Protein AF-A0A8S3XLG4-F1 (afdb_monomer)

Mean predicted aligned error: 13.73 Å

InterPro domains:
  IPR001898 Solute carrier family 13 [PF00939] (43-253)

Nearest PDB structures (foldseek):
  8uvi-assembly1_A  TM=6.092E-01  e=4.438E-05  Homo sapiens
  8w6g-assembly1_B  TM=4.467E-01  e=3.682E-05  Homo sapiens
  8w6d-assembly1_B  TM=4.508E-01  e=1.360E-04  Homo sapiens
  8w6t-assembly1_A  TM=4.880E-01  e=5.264E-04  Homo sapiens

Foldseek 3Di:
DPPLLVVVVVVLVVVVVVLVVQCDDPPVVDHLQCQPVDPPHPPDDRDDPVNVVVVSVVCQQPAFSDPLVVVVVVDPDPVSRDDPDDGGGSDDVVVVVVPDPCVLVVLLVVLLVVLVVCVVVVVLVVLLVPVLCVLQVDPPLSSLLVLLVQLLVLLQVDPLSNSLSVCLSSLLSNLCDPPRDPPSQQASVLSNVSSNQSSLLHQLDQDPPHPNVCCCPVVVDDSVVSNVVSVVVSVVSSVVSSCCSVPVVCVPPPVPSRGDHPPDPPPPDDDDDDPSPDPPDDDDDDDDDDDDDDDDDDDD

Sequence (300 aa):
MPRKSLFMAIFFTTAALLLFLFRWCKWLNMGWATFRRETTSPDIPVIKDATVAAIFVFGLHVLPRTFGFLKYFNAKRKSDLPPLKPESAILWWKFVNKNIVYAYFLVIGSGVALNVAIRETKLAQVLAAGVGKNLTKYDWNVSILLVVIIAIILANIMPGVAACCVFLPFVINMAAEPDAPVPWPKHVYLGALGVGLSSSMTFLFPFLYTPAYFCHYTGKVPMKKMVKYSILSAIICMIIIWLAVCFWAPVVWDPSGEGFSPLAGPEGAPEGGGGGGGDAGGGGGGGGGGDDGGAPPPPA

Secondary structure (DSSP, 8-state):
--HHHHHHHHHHHHHHHHHHHGGGBTTTTB-GGGTTSSTTS--PPP--HHHHHHHHHHHHHHSBSSGGGHHHHH--SGGGSPPSSPPPBSS-HHHHHHH--THHHHHHHHHHHHHHHHHHTTHHHHHIIIIIHHHHTS-HHHHHHHHHHHHHHHHHHS-HHHHHHHHHHHHHHHTSSTTSPTTHHHHHHHHHHHHHHHHT---SS--TTSHHHHHHHTT---HHHHHHHHHHHHHHHHHHHHHIIIIIHHHHH-TT------PPP-TTS-S-----S------------------PPPP-

Solvent-accessible surface area (backbone atoms only — not comparable to full-atom values): 17667 Å² total; per-residue (Å²): 131,64,72,71,59,53,52,51,53,50,49,55,51,50,50,51,50,50,50,63,57,42,38,68,29,80,89,71,77,46,29,66,74,48,64,75,74,52,97,85,52,70,97,60,81,83,66,47,69,67,57,57,50,47,55,50,55,50,47,35,49,68,39,54,61,58,75,59,71,62,45,66,82,70,48,90,50,85,85,67,53,75,75,98,59,88,70,58,39,62,45,48,67,74,58,49,66,72,72,56,68,66,66,58,57,56,50,52,50,48,21,54,51,48,41,51,48,35,57,76,68,47,46,34,59,57,41,23,71,48,64,28,42,68,44,52,71,47,60,69,68,57,28,50,42,50,48,33,50,52,26,30,53,38,6,40,78,41,55,27,70,56,29,32,33,63,49,43,42,53,56,52,42,31,22,67,44,92,86,44,53,88,60,36,48,32,42,38,64,49,55,48,48,37,27,54,59,24,7,66,52,34,49,48,43,69,37,92,94,32,71,32,24,49,40,35,74,74,62,65,46,55,63,73,60,44,28,66,64,23,51,59,55,50,53,51,50,50,53,52,51,42,50,39,49,68,59,46,44,38,60,75,77,39,73,82,70,78,47,64,55,77,74,74,70,75,89,82,69,77,94,81,82,89,79,75,93,69,84,75,90,78,81,91,79,83,86,77,89,82,80,90,79,90,80,83,85,85,82,134

Structure (mmCIF, N/CA/C/O backbone):
data_AF-A0A8S3XLG4-F1
#
_entry.id   AF-A0A8S3XLG4-F1
#
loop_
_atom_site.group_PDB
_atom_site.id
_atom_site.type_symbol
_atom_site.label_atom_id
_atom_site.label_alt_id
_atom_site.label_comp_id
_atom_site.label_asym_id
_atom_site.label_entity_id
_atom_site.label_seq_id
_atom_site.pdbx_PDB_ins_code
_atom_site.Cartn_x
_atom_site.Cartn_y
_atom_site.Cartn_z
_atom_site.occupancy
_atom_site.B_iso_or_equiv
_atom_site.auth_seq_id
_atom_site.auth_comp_id
_atom_site.auth_asym_id
_atom_site.auth_atom_id
_atom_site.pdbx_PDB_model_num
ATOM 1 N N . MET A 1 1 ? 19.217 6.340 -23.316 1.00 48.22 1 MET A N 1
ATOM 2 C CA . MET A 1 1 ? 18.309 5.253 -23.764 1.00 48.22 1 MET A CA 1
ATOM 3 C C . MET A 1 1 ? 17.846 5.573 -25.186 1.00 48.22 1 MET A C 1
ATOM 5 O O . MET A 1 1 ? 17.511 6.728 -25.418 1.00 48.22 1 MET A O 1
ATOM 9 N N . PRO A 1 2 ? 17.870 4.643 -26.158 1.00 55.50 2 PRO A N 1
ATOM 10 C CA . PRO A 1 2 ? 17.463 4.956 -27.530 1.00 55.50 2 PRO A CA 1
ATOM 11 C C . PRO A 1 2 ? 15.966 5.308 -27.584 1.00 55.50 2 PRO A C 1
ATOM 13 O O . PRO A 1 2 ? 15.142 4.567 -27.050 1.00 55.50 2 PRO A O 1
ATOM 16 N N . ARG A 1 3 ? 15.614 6.423 -28.244 1.00 59.59 3 ARG A N 1
ATOM 17 C CA . ARG A 1 3 ? 14.267 7.046 -28.276 1.00 59.59 3 ARG A CA 1
ATOM 18 C C . ARG A 1 3 ? 13.120 6.063 -28.579 1.00 59.59 3 ARG A C 1
ATOM 20 O O . ARG A 1 3 ? 12.049 6.166 -27.994 1.00 59.59 3 ARG A O 1
ATOM 27 N N . LYS A 1 4 ? 13.368 5.055 -29.425 1.00 62.44 4 LYS A N 1
ATOM 28 C CA . LYS A 1 4 ? 12.394 4.003 -29.787 1.00 62.44 4 LYS A CA 1
ATOM 29 C C . LYS A 1 4 ? 12.076 3.034 -28.642 1.00 62.44 4 LYS A C 1
ATOM 31 O O . LYS A 1 4 ? 10.949 2.576 -28.520 1.00 62.44 4 LYS A O 1
ATOM 36 N N . SER A 1 5 ? 13.051 2.756 -27.777 1.00 61.12 5 SER A N 1
ATOM 37 C CA . SER A 1 5 ? 12.854 1.882 -26.617 1.00 61.12 5 SER A CA 1
ATOM 38 C C . SER A 1 5 ? 12.035 2.553 -25.518 1.00 61.12 5 SER A C 1
ATOM 40 O O . SER A 1 5 ? 11.339 1.856 -24.790 1.00 61.12 5 SER A O 1
ATOM 42 N N . LEU A 1 6 ? 12.131 3.880 -25.394 1.00 67.75 6 LEU A N 1
ATOM 43 C CA . LEU A 1 6 ? 11.323 4.652 -24.452 1.00 67.75 6 LEU A CA 1
ATOM 44 C C . LEU A 1 6 ? 9.854 4.668 -24.891 1.00 67.75 6 LEU A C 1
ATOM 46 O O . LEU A 1 6 ? 8.975 4.434 -24.074 1.00 67.75 6 LEU A O 1
ATOM 50 N N . PHE A 1 7 ? 9.599 4.869 -26.188 1.00 76.56 7 PHE A N 1
ATOM 51 C CA . PHE A 1 7 ? 8.244 4.846 -26.741 1.00 76.56 7 PHE A CA 1
ATOM 52 C C . PHE A 1 7 ? 7.534 3.509 -26.486 1.00 76.56 7 PHE A C 1
ATOM 54 O O . PHE A 1 7 ? 6.394 3.504 -26.039 1.00 76.56 7 PHE A O 1
ATOM 61 N N . MET A 1 8 ? 8.221 2.379 -26.693 1.00 70.56 8 MET A N 1
ATOM 62 C CA . MET A 1 8 ? 7.644 1.068 -26.381 1.00 70.56 8 MET A CA 1
ATOM 63 C C . MET A 1 8 ? 7.393 0.878 -24.886 1.00 70.56 8 MET A C 1
ATOM 65 O O . MET A 1 8 ? 6.327 0.405 -24.514 1.00 70.56 8 MET A O 1
ATOM 69 N N . ALA A 1 9 ? 8.332 1.277 -24.023 1.00 71.75 9 ALA A N 1
ATOM 70 C CA . ALA A 1 9 ? 8.136 1.181 -22.578 1.00 71.75 9 ALA A CA 1
ATOM 71 C C . ALA A 1 9 ? 6.911 1.988 -22.117 1.00 71.75 9 ALA A C 1
ATOM 73 O O . ALA A 1 9 ? 6.103 1.478 -21.344 1.00 71.75 9 ALA A O 1
ATOM 74 N N . ILE A 1 10 ? 6.736 3.205 -22.642 1.00 79.25 10 ILE A N 1
ATOM 75 C CA . ILE A 1 10 ? 5.551 4.031 -22.383 1.00 79.25 10 ILE A CA 1
ATOM 76 C C . ILE A 1 10 ? 4.303 3.321 -22.905 1.00 79.25 10 ILE A C 1
ATOM 78 O O . ILE A 1 10 ? 3.370 3.135 -22.139 1.00 79.25 10 ILE A O 1
ATOM 82 N N . PHE A 1 11 ? 4.308 2.850 -24.153 1.00 84.44 11 PHE A N 1
ATOM 83 C CA . PHE A 1 11 ? 3.163 2.159 -24.747 1.00 84.44 11 PHE A CA 1
ATOM 84 C C . PHE A 1 11 ? 2.714 0.945 -23.924 1.00 84.44 11 PHE A C 1
ATOM 86 O O . PHE A 1 11 ? 1.542 0.857 -23.574 1.00 84.44 11 PHE A O 1
ATOM 93 N N . PHE A 1 12 ? 3.628 0.041 -23.559 1.00 80.94 12 PHE A N 1
ATOM 94 C CA . PHE A 1 12 ? 3.287 -1.142 -22.763 1.00 80.94 12 PHE A CA 1
ATOM 95 C C . PHE A 1 12 ? 2.847 -0.779 -21.344 1.00 80.94 12 PHE A C 1
ATOM 97 O O . PHE A 1 12 ? 1.923 -1.398 -20.824 1.00 80.94 12 PHE A O 1
ATOM 104 N N . THR A 1 13 ? 3.450 0.241 -20.729 1.00 78.19 13 THR A N 1
ATOM 105 C CA . THR A 1 13 ? 3.032 0.711 -19.398 1.00 78.19 13 THR A CA 1
ATOM 106 C C . THR A 1 13 ? 1.639 1.333 -19.451 1.00 78.19 13 THR A C 1
ATOM 108 O O . THR A 1 13 ? 0.791 1.014 -18.626 1.00 78.19 13 THR A O 1
ATOM 111 N N . THR A 1 14 ? 1.364 2.175 -20.446 1.00 84.12 14 THR A N 1
ATOM 112 C CA . THR A 1 14 ? 0.039 2.759 -20.668 1.00 84.12 14 THR A CA 1
ATOM 113 C C . THR A 1 14 ? -0.986 1.682 -21.003 1.00 84.12 14 THR A C 1
ATOM 115 O O . THR A 1 14 ? -2.083 1.720 -20.462 1.00 84.12 14 THR A O 1
ATOM 118 N N . ALA A 1 15 ? -0.636 0.688 -21.822 1.00 83.31 15 ALA A N 1
ATOM 119 C CA . ALA A 1 15 ? -1.506 -0.445 -22.116 1.00 83.31 15 ALA A CA 1
ATOM 120 C C . ALA A 1 15 ? -1.824 -1.254 -20.852 1.00 83.31 15 ALA A C 1
ATOM 122 O O . ALA A 1 15 ? -2.985 -1.576 -20.629 1.00 83.31 15 ALA A O 1
ATOM 123 N N . ALA A 1 16 ? -0.834 -1.520 -19.994 1.00 79.69 16 ALA A N 1
ATOM 124 C CA . ALA A 1 16 ? -1.057 -2.174 -18.706 1.00 79.69 16 ALA A CA 1
ATOM 125 C C . ALA A 1 16 ? -1.976 -1.344 -17.799 1.00 79.69 16 ALA A C 1
ATOM 127 O O . ALA A 1 16 ? -2.917 -1.883 -17.225 1.00 79.69 16 ALA A O 1
ATOM 128 N N . LEU A 1 17 ? -1.738 -0.032 -17.698 1.00 79.81 17 LEU A N 1
ATOM 129 C CA . LEU A 1 17 ? -2.571 0.879 -16.910 1.00 79.81 17 LEU A CA 1
ATOM 130 C C . LEU A 1 17 ? -4.010 0.917 -17.420 1.00 79.81 17 LEU A C 1
ATOM 132 O O . LEU A 1 17 ? -4.932 0.815 -16.620 1.00 79.81 17 LEU A O 1
ATOM 136 N N . LEU A 1 18 ? -4.206 1.024 -18.736 1.00 80.06 18 LEU A N 1
ATOM 137 C CA . LEU A 1 18 ? -5.527 0.983 -19.356 1.00 80.06 18 LEU A CA 1
ATOM 138 C C . LEU A 1 18 ? -6.206 -0.353 -19.095 1.00 80.06 18 LEU A C 1
ATOM 140 O O . LEU A 1 18 ? -7.363 -0.361 -18.695 1.00 80.06 18 LEU A O 1
ATOM 144 N N . LEU A 1 19 ? -5.477 -1.461 -19.253 1.00 78.44 19 LEU A N 1
ATOM 145 C CA . LEU A 1 19 ? -5.974 -2.793 -18.947 1.00 78.44 19 LEU A CA 1
ATOM 146 C C . LEU A 1 19 ? -6.503 -2.797 -17.510 1.00 78.44 19 LEU A C 1
ATOM 148 O O . LEU A 1 19 ? -7.706 -2.939 -17.329 1.00 78.44 19 LEU A O 1
ATOM 152 N N . PHE A 1 20 ? -5.669 -2.494 -16.508 1.00 73.38 20 PHE A N 1
ATOM 153 C CA . PHE A 1 20 ? -6.080 -2.441 -15.098 1.00 73.38 20 PHE A CA 1
ATOM 154 C C . PHE A 1 20 ? -7.174 -1.410 -14.782 1.00 73.38 20 PHE A C 1
ATOM 156 O O . PHE A 1 20 ? -7.946 -1.630 -13.852 1.00 73.38 20 PHE A O 1
ATOM 163 N N . LEU A 1 21 ? -7.291 -0.323 -15.542 1.00 72.38 21 LEU A N 1
ATOM 164 C CA . LEU A 1 21 ? -8.374 0.653 -15.397 1.00 72.38 21 LEU A CA 1
ATOM 165 C C . LEU A 1 21 ? -9.710 0.086 -15.905 1.00 72.38 21 LEU A C 1
ATOM 167 O O . LEU A 1 21 ? -10.749 0.297 -15.284 1.00 72.38 21 LEU A O 1
ATOM 171 N N . PHE A 1 22 ? -9.678 -0.726 -16.964 1.00 71.19 22 PHE A N 1
ATOM 172 C CA . PHE A 1 22 ? -10.828 -1.489 -17.461 1.00 71.19 22 PHE A CA 1
ATOM 173 C C . PHE A 1 22 ? -11.089 -2.794 -16.692 1.00 71.19 22 PHE A C 1
ATOM 175 O O . PHE A 1 22 ? -12.009 -3.533 -17.040 1.00 71.19 22 PHE A O 1
ATOM 182 N N . ARG A 1 23 ? -10.353 -3.060 -15.600 1.00 68.88 23 ARG A N 1
ATOM 183 C CA . ARG A 1 23 ? -10.643 -4.163 -14.664 1.00 68.88 23 ARG A CA 1
ATOM 184 C C . ARG A 1 23 ? -12.100 -4.152 -14.210 1.00 68.88 23 ARG A C 1
ATOM 186 O O . ARG A 1 23 ? -12.730 -5.205 -14.121 1.00 68.88 23 ARG A O 1
ATOM 193 N N . TRP A 1 24 ? -12.610 -2.963 -13.891 1.00 61.38 24 TRP A N 1
ATOM 194 C CA . TRP A 1 24 ? -13.997 -2.730 -13.509 1.00 61.38 24 TRP A CA 1
ATOM 195 C C . TRP A 1 24 ? -14.462 -1.411 -14.120 1.00 61.38 24 TRP A C 1
ATOM 197 O O . TRP A 1 24 ? -14.365 -0.351 -13.505 1.00 61.38 24 TRP A O 1
ATOM 207 N N . CYS A 1 25 ? -15.004 -1.471 -15.334 1.00 61.59 25 CYS A N 1
ATOM 208 C CA . CYS A 1 25 ? -15.654 -0.324 -15.950 1.00 61.59 25 CYS A CA 1
ATOM 209 C C . CYS A 1 25 ? -17.174 -0.468 -15.816 1.00 61.59 25 CYS A C 1
ATOM 211 O O . CYS A 1 25 ? -17.801 -1.174 -16.604 1.00 61.59 25 CYS A O 1
ATOM 213 N N . LYS A 1 26 ? -17.778 0.218 -14.830 1.00 57.72 26 LYS A N 1
ATOM 214 C CA . LYS A 1 26 ? -19.250 0.273 -14.694 1.00 57.72 26 LYS A CA 1
ATOM 215 C C . LYS A 1 26 ? -19.913 0.857 -15.948 1.00 57.72 26 LYS A C 1
ATOM 217 O O . LYS A 1 26 ? -21.020 0.478 -16.283 1.00 57.72 26 LYS A O 1
ATOM 222 N N . TRP A 1 27 ? -19.225 1.760 -16.648 1.00 57.38 27 TRP A N 1
ATOM 223 C CA . TRP A 1 27 ? -19.763 2.432 -17.831 1.00 57.38 27 TRP A CA 1
ATOM 224 C C . TRP A 1 27 ? -19.890 1.512 -19.052 1.00 57.38 27 TRP A C 1
ATOM 226 O O . TRP A 1 27 ? -20.831 1.650 -19.822 1.00 57.38 27 TRP A O 1
ATOM 236 N N . LEU A 1 28 ? -18.974 0.551 -19.212 1.00 60.81 28 LEU A N 1
ATOM 237 C CA . LEU A 1 28 ? -19.002 -0.405 -20.324 1.00 60.81 28 LEU A CA 1
ATOM 238 C C . LEU A 1 28 ? -19.731 -1.712 -19.979 1.00 60.81 28 LEU A C 1
ATOM 240 O O . LEU A 1 28 ? -19.808 -2.579 -20.842 1.00 60.81 28 LEU A O 1
ATOM 244 N N . ASN A 1 29 ? -20.211 -1.885 -18.734 1.00 59.34 29 ASN A N 1
ATOM 245 C CA . ASN A 1 29 ? -20.710 -3.165 -18.195 1.00 59.34 29 ASN A CA 1
ATOM 246 C C . ASN A 1 29 ? -19.794 -4.359 -18.524 1.00 59.34 29 ASN A C 1
ATOM 248 O O . ASN A 1 29 ? -20.230 -5.496 -18.658 1.00 59.34 29 ASN A O 1
ATOM 252 N N . MET A 1 30 ? -18.496 -4.093 -18.672 1.00 60.41 30 MET A N 1
ATOM 253 C CA . MET A 1 30 ? -17.536 -5.051 -19.189 1.00 60.41 30 MET A CA 1
ATOM 254 C C . MET A 1 30 ? -16.257 -4.944 -18.366 1.00 60.41 30 MET A C 1
ATOM 256 O O . MET A 1 30 ? -15.688 -3.865 -18.185 1.00 60.41 30 MET A O 1
ATOM 260 N N . GLY A 1 31 ? -15.833 -6.080 -17.828 1.00 63.97 31 GLY A N 1
ATOM 261 C CA . GLY A 1 31 ? -14.609 -6.235 -17.058 1.00 63.97 31 GLY A CA 1
ATOM 262 C C . GLY A 1 31 ? -14.387 -7.713 -16.770 1.00 63.97 31 GLY A C 1
ATOM 263 O O . GLY A 1 31 ? -15.323 -8.444 -16.463 1.00 63.97 31 GLY A O 1
ATOM 264 N N . TRP A 1 32 ? -13.150 -8.201 -16.846 1.00 67.50 32 TRP A N 1
ATOM 265 C CA . TRP A 1 32 ? -12.889 -9.621 -16.555 1.00 67.50 32 TRP A CA 1
ATOM 266 C C . TRP A 1 32 ? -13.190 -9.981 -15.087 1.00 67.50 32 TRP A C 1
ATOM 268 O O . TRP A 1 32 ? -13.380 -11.148 -14.761 1.00 67.50 32 TRP A O 1
ATOM 278 N N . ALA A 1 33 ? -13.294 -8.980 -14.203 1.00 62.56 33 ALA A N 1
ATOM 279 C CA . ALA A 1 33 ? -13.698 -9.149 -12.809 1.00 62.56 33 ALA A CA 1
ATOM 280 C C . ALA A 1 33 ? -15.214 -9.381 -12.614 1.00 62.56 33 ALA A C 1
ATOM 282 O O . ALA A 1 33 ? -15.640 -9.651 -11.485 1.00 62.56 33 ALA A O 1
ATOM 283 N N . THR A 1 34 ? -16.045 -9.232 -13.656 1.00 57.03 34 THR A N 1
ATOM 284 C CA . THR A 1 34 ? -17.506 -9.454 -13.606 1.00 57.03 34 THR A CA 1
ATOM 285 C C . THR A 1 34 ? -17.948 -10.746 -14.291 1.00 57.03 34 THR A C 1
ATOM 287 O O . THR A 1 34 ? -19.116 -11.096 -14.173 1.00 57.03 34 THR A O 1
ATOM 290 N N . PHE A 1 35 ? -17.030 -11.513 -14.895 1.00 54.69 35 PHE A N 1
ATOM 291 C CA . PHE A 1 35 ? -17.312 -12.729 -15.684 1.00 54.69 35 PHE A CA 1
ATOM 292 C C . PHE A 1 35 ? -18.014 -13.886 -14.928 1.00 54.69 35 PHE A C 1
ATOM 294 O O . PHE A 1 35 ? -18.281 -14.926 -15.514 1.00 54.69 35 PHE A O 1
ATOM 301 N N . ARG A 1 36 ? -18.349 -13.710 -13.641 1.00 47.16 36 ARG A N 1
ATOM 302 C CA . ARG A 1 36 ? -19.163 -14.635 -12.828 1.00 47.16 36 ARG A CA 1
ATOM 303 C C . ARG A 1 36 ? -20.228 -13.930 -11.965 1.00 47.16 36 ARG A C 1
ATOM 305 O O . ARG A 1 36 ? -20.739 -14.508 -11.017 1.00 47.16 36 ARG A O 1
ATOM 312 N N . ARG A 1 37 ? -20.519 -12.650 -12.208 1.00 52.84 37 ARG A N 1
ATOM 313 C CA . ARG A 1 37 ? -21.504 -11.893 -11.407 1.00 52.84 37 ARG A CA 1
ATOM 314 C C . ARG A 1 37 ? -22.882 -11.780 -12.050 1.00 52.84 37 ARG A C 1
ATOM 316 O O . ARG A 1 37 ? -23.797 -11.288 -11.405 1.00 52.84 37 ARG A O 1
ATOM 323 N N . GLU A 1 38 ? -23.035 -12.277 -13.272 1.00 53.34 38 GLU A N 1
ATOM 324 C CA . GLU A 1 38 ? -24.316 -12.353 -13.972 1.00 53.34 38 GLU A CA 1
ATOM 325 C C . GLU A 1 38 ? -24.853 -13.785 -13.952 1.00 53.34 38 GLU A C 1
ATOM 327 O O . GLU A 1 38 ? -24.122 -14.739 -14.218 1.00 53.34 38 GLU A O 1
ATOM 332 N N . THR A 1 39 ? -26.145 -13.919 -13.652 1.00 54.75 39 THR A N 1
ATOM 333 C CA . THR A 1 39 ? -26.880 -15.183 -13.457 1.00 54.75 39 THR A CA 1
ATOM 334 C C . THR A 1 39 ? -26.915 -16.078 -14.706 1.00 54.75 39 THR A C 1
ATOM 336 O O . THR A 1 39 ? -27.284 -17.243 -14.617 1.00 54.75 39 THR A O 1
ATOM 339 N N . THR A 1 40 ? -26.523 -15.543 -15.865 1.00 53.03 40 THR A N 1
ATOM 340 C CA . THR A 1 40 ? -26.582 -16.199 -17.184 1.00 53.03 40 THR A CA 1
ATOM 341 C C . THR A 1 40 ? -25.212 -16.692 -17.672 1.00 53.03 40 THR A C 1
ATOM 343 O O . THR A 1 40 ? -25.111 -17.270 -18.754 1.00 53.03 40 THR A O 1
ATOM 346 N N . SER A 1 41 ? -24.137 -16.448 -16.918 1.00 52.78 41 SER A N 1
ATOM 347 C CA . SER A 1 41 ? -22.777 -16.758 -17.368 1.00 52.78 41 SER A CA 1
ATOM 348 C C . SER A 1 41 ? -22.411 -18.231 -17.133 1.00 52.78 41 SER A C 1
ATOM 350 O O . SER A 1 41 ? -22.732 -18.770 -16.074 1.00 52.78 41 SER A O 1
ATOM 352 N N . PRO A 1 42 ? -21.726 -18.897 -18.089 1.00 57.69 42 PRO A N 1
ATOM 353 C CA . PRO A 1 42 ? -21.266 -20.274 -17.923 1.00 57.69 42 PRO A CA 1
ATOM 354 C C . PRO A 1 42 ? -20.321 -20.407 -16.721 1.00 57.69 42 PRO A C 1
ATOM 356 O O . PRO A 1 42 ? -19.637 -19.453 -16.350 1.00 57.69 42 PRO A O 1
ATOM 359 N N . ASP A 1 43 ? -20.260 -21.606 -16.137 1.00 59.97 43 ASP A N 1
ATOM 360 C CA . ASP A 1 43 ? -19.561 -21.910 -14.879 1.00 59.97 43 ASP A CA 1
ATOM 361 C C . ASP A 1 43 ? -18.024 -21.987 -15.049 1.00 59.97 43 ASP A C 1
ATOM 363 O O . ASP A 1 43 ? -17.356 -22.978 -14.758 1.00 59.97 43 ASP A O 1
ATOM 367 N N . ILE A 1 44 ? -17.431 -20.926 -15.595 1.00 61.03 44 ILE A N 1
ATOM 368 C CA . ILE A 1 44 ? -15.987 -20.787 -15.812 1.00 61.03 44 ILE A CA 1
ATOM 369 C C . ILE A 1 44 ? -15.295 -20.250 -14.548 1.00 61.03 44 ILE A C 1
ATOM 371 O O . ILE A 1 44 ? -15.879 -19.440 -13.815 1.00 61.03 44 ILE A O 1
ATOM 375 N N . PRO A 1 45 ? -14.050 -20.675 -14.248 1.00 61.84 45 PRO A N 1
ATOM 376 C CA . PRO A 1 45 ? -13.277 -20.187 -13.103 1.00 61.84 45 PRO A CA 1
ATOM 377 C C . PRO A 1 45 ? -13.124 -18.660 -13.114 1.00 61.84 45 PRO A C 1
ATOM 379 O O . PRO A 1 45 ? -12.850 -18.070 -14.158 1.00 61.84 45 PRO A O 1
ATOM 382 N N . VAL A 1 46 ? -13.250 -18.015 -11.947 1.00 63.88 46 VAL A N 1
ATOM 383 C CA . VAL A 1 46 ? -13.026 -16.564 -11.814 1.00 63.88 46 VAL A CA 1
ATOM 384 C C . VAL A 1 46 ? -11.595 -16.225 -12.231 1.00 63.88 46 VAL A C 1
ATOM 386 O O . VAL A 1 46 ? -10.633 -16.700 -11.621 1.00 63.88 46 VAL A O 1
ATOM 389 N N . ILE A 1 47 ? -11.449 -15.368 -13.242 1.00 71.62 47 ILE A N 1
ATOM 390 C CA . ILE A 1 47 ? -10.142 -14.872 -13.674 1.00 71.62 47 ILE A CA 1
ATOM 391 C C . ILE A 1 47 ? -9.613 -13.913 -12.604 1.00 71.62 47 ILE A C 1
ATOM 393 O O . ILE A 1 47 ? -10.159 -12.831 -12.385 1.00 71.62 47 ILE A O 1
ATOM 397 N N . LYS A 1 48 ? -8.532 -14.316 -11.930 1.00 73.88 48 LYS A N 1
ATOM 398 C CA . LYS A 1 48 ? -7.848 -13.496 -10.924 1.00 73.88 48 LYS A CA 1
ATOM 399 C C . LYS A 1 48 ? -6.954 -12.456 -11.601 1.00 73.88 48 LYS A C 1
ATOM 401 O O . LYS A 1 48 ? -6.385 -12.709 -12.662 1.00 73.88 48 LYS A O 1
ATOM 406 N N . ASP A 1 49 ? -6.730 -11.321 -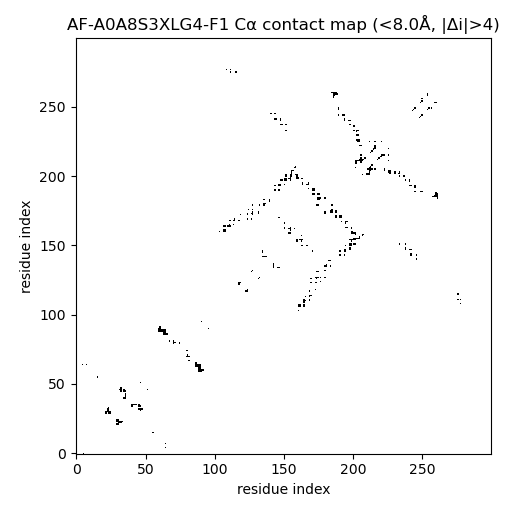10.937 1.00 78.12 49 ASP A N 1
ATOM 407 C CA . ASP A 1 49 ? -5.808 -10.285 -11.437 1.00 78.12 49 ASP A CA 1
ATOM 408 C C . ASP A 1 49 ? -4.391 -10.826 -11.645 1.00 78.12 49 ASP A C 1
ATOM 410 O O . ASP A 1 49 ? -3.700 -10.427 -12.578 1.00 78.12 49 ASP A O 1
ATOM 414 N N . ALA A 1 50 ? -3.980 -11.778 -10.800 1.00 79.88 50 ALA A N 1
ATOM 415 C CA . ALA A 1 50 ? -2.702 -12.467 -10.917 1.00 79.88 50 ALA A CA 1
ATOM 416 C C . ALA A 1 50 ? -2.568 -13.212 -12.255 1.00 79.88 50 ALA A C 1
ATOM 418 O O . ALA A 1 50 ? -1.496 -13.192 -12.852 1.00 79.88 50 ALA A O 1
ATOM 419 N N . THR A 1 51 ? -3.650 -13.812 -12.761 1.00 82.44 51 THR A N 1
ATOM 420 C CA . THR A 1 51 ? -3.665 -14.508 -14.056 1.00 82.44 51 THR A CA 1
ATOM 421 C C . THR A 1 51 ? -3.449 -13.523 -15.201 1.00 82.44 51 THR A C 1
ATOM 423 O O . THR A 1 51 ? -2.605 -13.750 -16.064 1.00 82.44 51 THR A O 1
ATOM 426 N N . VAL A 1 52 ? -4.154 -12.390 -15.178 1.00 83.62 52 VAL A N 1
ATOM 427 C CA . VAL A 1 52 ? -4.017 -11.331 -16.190 1.00 83.62 52 VAL A CA 1
ATOM 428 C C . VAL A 1 52 ? -2.614 -10.719 -16.158 1.00 83.62 52 VAL A C 1
ATOM 430 O O . VAL A 1 52 ? -1.982 -10.549 -17.202 1.00 83.62 52 VAL A O 1
ATOM 433 N N . ALA A 1 53 ? -2.085 -10.457 -14.961 1.00 84.25 53 ALA A N 1
ATOM 434 C CA . ALA A 1 53 ? -0.723 -9.972 -14.777 1.00 84.25 53 ALA A CA 1
ATOM 435 C C . ALA A 1 53 ? 0.321 -10.985 -15.274 1.00 84.25 53 ALA A C 1
ATOM 437 O O . ALA A 1 53 ? 1.273 -10.593 -15.947 1.00 84.25 53 ALA A O 1
ATOM 438 N N . ALA A 1 54 ? 0.137 -12.281 -15.004 1.00 86.00 54 ALA A N 1
ATOM 439 C CA . ALA A 1 54 ? 1.036 -13.336 -15.467 1.00 86.00 54 ALA A CA 1
ATOM 440 C C . ALA A 1 54 ? 1.057 -13.439 -16.998 1.00 86.00 54 ALA A C 1
ATOM 442 O O . ALA A 1 54 ? 2.137 -13.490 -17.584 1.00 86.00 54 ALA A O 1
ATOM 443 N N . ILE A 1 55 ? -0.111 -13.385 -17.651 1.00 86.56 55 ILE A N 1
ATOM 444 C CA . ILE A 1 55 ? -0.217 -13.354 -19.120 1.00 86.56 55 ILE A CA 1
ATOM 445 C C . ILE A 1 55 ? 0.518 -12.132 -19.681 1.00 86.56 55 ILE A C 1
ATOM 447 O O . ILE A 1 55 ? 1.274 -12.250 -20.645 1.00 86.56 55 ILE A O 1
ATOM 451 N N . PHE A 1 56 ? 0.351 -10.964 -19.057 1.00 85.75 56 PHE A N 1
ATOM 452 C CA . PHE A 1 56 ? 1.030 -9.743 -19.484 1.00 85.75 56 PHE A CA 1
ATOM 453 C C . PHE A 1 56 ? 2.558 -9.843 -19.336 1.00 85.75 56 PHE A C 1
ATOM 455 O O . PHE A 1 56 ? 3.295 -9.537 -20.274 1.00 85.75 56 PHE A O 1
ATOM 462 N N . VAL A 1 57 ? 3.049 -10.324 -18.189 1.00 84.94 57 VAL A N 1
ATOM 463 C CA . VAL A 1 57 ? 4.487 -10.527 -17.936 1.00 84.94 57 VAL A CA 1
ATOM 464 C C . VAL A 1 57 ? 5.077 -11.566 -18.886 1.00 84.94 57 VAL A C 1
ATOM 466 O O . VAL A 1 57 ? 6.190 -11.375 -19.383 1.00 84.94 57 VAL A O 1
ATOM 469 N N . PHE A 1 58 ? 4.341 -12.639 -19.174 1.00 87.19 58 PHE A N 1
ATOM 470 C CA . PHE A 1 58 ? 4.726 -13.628 -20.175 1.00 87.19 58 PHE A CA 1
ATOM 471 C C . PHE A 1 58 ? 4.832 -12.986 -21.564 1.00 87.19 58 PHE A C 1
ATOM 473 O O . PHE A 1 58 ? 5.855 -13.130 -22.233 1.00 87.19 58 PHE A O 1
ATOM 480 N N . GLY A 1 59 ? 3.846 -12.172 -21.950 1.00 84.44 59 GLY A N 1
ATOM 481 C CA . GLY A 1 59 ? 3.879 -11.387 -23.184 1.00 84.44 59 GLY A CA 1
ATOM 482 C C . GLY A 1 59 ? 5.124 -10.503 -23.294 1.00 84.44 59 GLY A C 1
ATOM 483 O O . GLY A 1 59 ? 5.765 -10.482 -24.340 1.00 84.44 59 GLY A O 1
ATOM 484 N N . LEU A 1 60 ? 5.542 -9.840 -22.211 1.00 84.50 60 LEU A N 1
ATOM 485 C CA . LEU A 1 60 ? 6.760 -9.015 -22.199 1.00 84.50 60 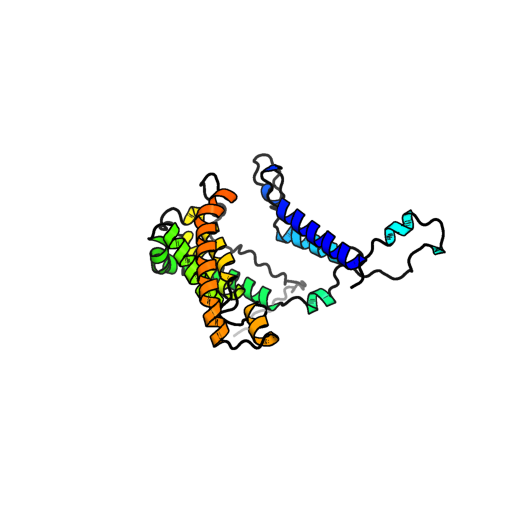LEU A CA 1
ATOM 486 C C . LEU A 1 60 ? 8.065 -9.814 -22.374 1.00 84.50 60 LEU A C 1
ATOM 488 O O . LEU A 1 60 ? 9.055 -9.253 -22.850 1.00 84.50 60 LEU A O 1
ATOM 492 N N . HIS A 1 61 ? 8.082 -11.095 -21.997 1.00 85.38 61 HIS A N 1
ATOM 493 C CA . HIS A 1 61 ? 9.234 -11.981 -22.206 1.00 85.38 61 HIS A CA 1
ATOM 494 C C . HIS A 1 61 ? 9.272 -12.583 -23.615 1.00 85.38 61 HIS A C 1
ATOM 496 O O . HIS A 1 61 ? 10.351 -12.910 -24.104 1.00 85.38 61 HIS A O 1
ATOM 502 N N . VAL A 1 62 ? 8.117 -12.725 -24.269 1.00 85.88 62 VAL A N 1
ATOM 503 C CA . VAL A 1 62 ? 8.010 -13.300 -25.619 1.00 85.88 62 VAL A CA 1
ATOM 504 C C . VAL A 1 62 ? 8.126 -12.227 -26.706 1.00 85.88 62 VAL A C 1
ATOM 506 O O . VAL A 1 62 ? 8.704 -12.475 -27.763 1.00 85.88 62 VAL A O 1
ATOM 509 N N . LEU A 1 63 ? 7.593 -11.026 -26.468 1.00 82.69 63 LEU A N 1
ATOM 510 C CA . LEU A 1 63 ? 7.543 -9.973 -27.478 1.00 82.69 63 LEU A CA 1
ATOM 511 C C . LEU A 1 63 ? 8.930 -9.343 -27.726 1.00 82.69 63 LEU A C 1
ATOM 513 O O . LEU A 1 63 ? 9.624 -8.958 -26.774 1.00 82.69 63 LEU A O 1
ATOM 517 N N . PRO A 1 64 ? 9.335 -9.184 -29.002 1.00 78.62 64 PRO A N 1
ATOM 518 C CA . PRO A 1 64 ? 10.613 -8.582 -29.355 1.00 78.62 64 PRO A CA 1
ATOM 519 C C . PRO A 1 64 ? 10.611 -7.075 -29.072 1.00 78.62 64 PRO A C 1
ATOM 521 O O . PRO A 1 64 ? 9.610 -6.382 -29.259 1.00 78.62 64 PRO A O 1
ATOM 524 N N . ARG A 1 65 ? 11.765 -6.538 -28.656 1.00 72.56 65 ARG A N 1
ATOM 525 C CA . ARG A 1 65 ? 11.939 -5.102 -28.361 1.00 72.56 65 ARG A CA 1
ATOM 526 C C . ARG A 1 65 ? 11.721 -4.199 -29.574 1.00 72.56 65 ARG A C 1
ATOM 528 O O . ARG A 1 65 ? 11.429 -3.013 -29.413 1.00 72.56 65 ARG A O 1
ATOM 535 N N . THR A 1 66 ? 11.905 -4.719 -30.779 1.00 71.19 66 THR A N 1
ATOM 536 C CA . THR A 1 66 ? 11.610 -4.002 -32.010 1.00 71.19 66 THR A CA 1
ATOM 537 C C . THR A 1 66 ? 10.653 -4.822 -32.860 1.00 71.19 66 THR A C 1
ATOM 539 O O . THR A 1 66 ? 10.780 -6.024 -33.037 1.00 71.19 66 THR A O 1
ATOM 542 N N . PHE A 1 67 ? 9.673 -4.153 -33.459 1.00 71.25 67 PHE A N 1
ATOM 543 C CA . PHE A 1 67 ? 8.820 -4.752 -34.483 1.00 71.25 67 PHE A CA 1
ATOM 544 C C . PHE A 1 67 ? 9.583 -4.858 -35.820 1.00 71.25 67 PHE A C 1
ATOM 546 O O . PHE A 1 67 ? 9.068 -4.516 -36.882 1.00 71.25 67 PHE A O 1
ATOM 553 N N . GLY A 1 68 ? 10.856 -5.271 -35.776 1.00 68.25 68 GLY A N 1
ATOM 554 C CA . GLY A 1 68 ? 11.723 -5.416 -36.944 1.00 68.25 68 GLY A CA 1
ATOM 555 C C . GLY A 1 68 ? 11.189 -6.463 -37.917 1.00 68.25 68 GLY A C 1
ATOM 556 O O . GLY A 1 68 ? 11.319 -6.289 -39.127 1.00 68.25 68 GLY A O 1
ATOM 557 N N . PHE A 1 69 ? 10.484 -7.478 -37.403 1.00 70.38 69 PHE A N 1
ATOM 558 C CA . PHE A 1 69 ? 9.820 -8.490 -38.221 1.00 70.38 69 PHE A CA 1
ATOM 559 C C . PHE A 1 69 ? 8.764 -7.893 -39.174 1.00 70.38 69 PHE A C 1
ATOM 561 O O . PHE A 1 69 ? 8.602 -8.386 -40.284 1.00 70.38 69 PHE A O 1
ATOM 568 N N . LEU A 1 70 ? 8.102 -6.780 -38.817 1.00 72.81 70 LEU A N 1
ATOM 569 C CA . LEU A 1 70 ? 7.136 -6.124 -39.713 1.00 72.81 70 LEU A CA 1
ATOM 570 C C . LEU A 1 70 ? 7.788 -5.552 -40.977 1.00 72.81 70 LEU A C 1
ATOM 572 O O . LEU A 1 70 ? 7.124 -5.401 -42.002 1.00 72.81 70 LEU A O 1
ATOM 576 N N . LYS A 1 71 ? 9.097 -5.278 -40.944 1.00 73.12 71 LYS A N 1
ATOM 577 C CA . LYS A 1 71 ? 9.834 -4.874 -42.146 1.00 73.12 71 LYS A CA 1
ATOM 578 C C . LYS A 1 71 ? 9.986 -6.012 -43.150 1.00 73.12 71 LYS A C 1
ATOM 580 O O . LYS A 1 71 ? 10.137 -5.713 -44.325 1.00 73.12 71 LYS A O 1
ATOM 585 N N . TYR A 1 72 ? 9.892 -7.277 -42.734 1.00 75.69 72 TYR A N 1
ATOM 586 C CA . TYR A 1 72 ? 9.943 -8.410 -43.665 1.00 75.69 72 TYR A CA 1
ATOM 587 C C . TYR A 1 72 ? 8.716 -8.453 -44.577 1.00 75.69 72 TYR A C 1
ATOM 589 O O . TYR A 1 72 ? 8.848 -8.828 -45.735 1.00 75.69 72 TYR A O 1
ATOM 597 N N . PHE A 1 73 ? 7.553 -7.995 -44.102 1.00 78.31 73 PHE A N 1
ATOM 598 C CA . PHE A 1 73 ? 6.343 -7.917 -44.928 1.00 78.31 73 PHE A CA 1
ATOM 599 C C . PHE A 1 73 ? 6.382 -6.777 -45.959 1.00 78.31 73 PHE A C 1
ATOM 601 O O . PHE A 1 73 ? 5.680 -6.843 -46.961 1.00 78.31 73 PHE A O 1
ATOM 608 N N . ASN A 1 74 ? 7.206 -5.745 -45.740 1.00 75.12 74 ASN A N 1
ATOM 609 C CA . ASN A 1 74 ? 7.283 -4.555 -46.599 1.00 75.12 74 ASN A CA 1
ATOM 610 C C . ASN A 1 74 ? 8.612 -4.413 -47.368 1.00 75.12 74 ASN A C 1
ATOM 612 O O . ASN A 1 74 ? 8.774 -3.470 -48.146 1.00 75.12 74 ASN A O 1
ATOM 616 N N . ALA A 1 75 ? 9.583 -5.306 -47.158 1.00 76.81 75 ALA A N 1
ATOM 617 C CA . ALA A 1 75 ? 10.895 -5.218 -47.793 1.00 76.81 75 ALA A CA 1
ATOM 618 C C . ALA A 1 75 ? 10.830 -5.672 -49.260 1.00 76.81 75 ALA A C 1
ATOM 620 O O . ALA A 1 75 ? 10.544 -6.829 -49.553 1.00 76.81 75 ALA A O 1
ATOM 621 N N . LYS A 1 76 ? 11.154 -4.763 -50.190 1.00 73.00 76 LYS A N 1
ATOM 622 C CA . LYS A 1 76 ? 11.265 -5.070 -51.629 1.00 73.00 76 LYS A CA 1
ATOM 623 C C . LYS A 1 76 ? 12.671 -5.520 -52.044 1.00 73.00 76 LYS A C 1
ATOM 625 O O . LYS A 1 76 ? 12.825 -6.119 -53.103 1.00 73.00 76 LYS A O 1
ATOM 630 N N . ARG A 1 77 ? 13.704 -5.220 -51.245 1.00 72.94 77 ARG A N 1
ATOM 631 C CA . ARG A 1 77 ? 15.108 -5.568 -51.526 1.00 72.94 77 ARG A CA 1
ATOM 632 C C . ARG A 1 77 ? 15.765 -6.244 -50.329 1.00 72.94 77 ARG A C 1
ATOM 634 O O . ARG A 1 77 ? 15.488 -5.910 -49.181 1.00 72.94 77 ARG A O 1
ATOM 641 N N . LYS A 1 78 ? 16.718 -7.139 -50.612 1.00 68.81 78 LYS A N 1
ATOM 642 C CA . LYS A 1 78 ? 17.482 -7.885 -49.596 1.00 68.81 78 LYS A CA 1
ATOM 643 C C . LYS A 1 78 ? 18.341 -6.978 -48.696 1.00 68.81 78 LYS A C 1
ATOM 645 O O . LYS A 1 78 ? 18.643 -7.354 -47.572 1.00 68.81 78 LYS A O 1
ATOM 650 N N . SER A 1 79 ? 18.696 -5.781 -49.169 1.00 70.62 79 SER A N 1
ATOM 651 C CA . SER A 1 79 ? 19.437 -4.758 -48.415 1.00 70.62 79 SER A CA 1
ATOM 652 C C . SER A 1 79 ? 18.621 -4.073 -47.313 1.00 70.62 79 SER A C 1
ATOM 654 O O . SER A 1 79 ? 19.209 -3.519 -46.390 1.00 70.62 79 SER A O 1
ATOM 656 N N . ASP A 1 80 ? 17.287 -4.106 -47.401 1.00 69.00 80 ASP A N 1
ATOM 657 C CA . ASP A 1 80 ? 16.388 -3.415 -46.461 1.00 69.00 80 ASP A CA 1
ATOM 658 C C . ASP A 1 80 ? 15.987 -4.307 -45.273 1.00 69.00 80 ASP A C 1
ATOM 660 O O . ASP A 1 80 ? 15.296 -3.866 -44.346 1.00 69.00 80 ASP A O 1
ATOM 664 N N . LEU A 1 81 ? 16.417 -5.572 -45.303 1.00 71.50 81 LEU A N 1
ATOM 665 C CA . LEU A 1 81 ? 16.161 -6.549 -44.257 1.00 71.50 81 LEU A CA 1
ATOM 666 C C . LEU A 1 81 ? 16.980 -6.200 -43.005 1.00 71.50 81 LEU A C 1
ATOM 668 O O . LEU A 1 81 ? 18.169 -5.882 -43.105 1.00 71.50 81 LEU A O 1
ATOM 672 N N . PRO A 1 82 ? 16.373 -6.256 -41.807 1.00 68.81 82 PRO A N 1
ATOM 673 C CA . PRO A 1 82 ? 17.125 -6.103 -40.571 1.00 68.81 82 PRO A CA 1
ATOM 674 C C . PRO A 1 82 ? 18.174 -7.225 -40.435 1.00 68.81 82 PRO A C 1
ATOM 676 O O . PRO A 1 82 ? 18.006 -8.306 -41.004 1.00 68.81 82 PRO A O 1
ATOM 679 N N . PRO A 1 83 ? 19.268 -6.990 -39.687 1.00 70.88 83 PRO A N 1
ATOM 680 C CA . PRO A 1 83 ? 20.305 -7.998 -39.490 1.00 70.88 83 PRO A CA 1
ATOM 681 C C . PRO A 1 83 ? 19.715 -9.281 -38.886 1.00 70.88 83 PRO A C 1
ATOM 683 O O . PRO A 1 83 ? 18.863 -9.203 -38.004 1.00 70.88 83 PRO A O 1
ATOM 686 N N . LEU A 1 84 ? 20.218 -10.450 -39.309 1.00 67.31 84 LEU A N 1
ATOM 687 C CA . LEU A 1 84 ? 19.866 -11.789 -38.793 1.00 67.31 84 LEU A CA 1
ATOM 688 C C . LEU A 1 84 ? 20.383 -12.029 -37.359 1.00 67.31 84 LEU A C 1
ATOM 690 O O . LEU A 1 84 ? 20.982 -13.057 -37.052 1.00 67.31 84 LEU A O 1
ATOM 694 N N . LYS A 1 85 ? 20.206 -11.056 -36.467 1.00 71.81 85 LYS A N 1
ATOM 695 C CA . LYS A 1 85 ? 20.513 -11.198 -35.047 1.00 71.81 85 LYS A CA 1
ATOM 696 C C . LYS A 1 85 ? 19.200 -11.375 -34.289 1.00 71.81 85 LYS A C 1
ATOM 698 O O . LYS A 1 85 ? 18.291 -10.576 -34.510 1.00 71.81 85 LYS A O 1
ATOM 703 N N . PRO A 1 86 ? 19.094 -12.380 -33.401 1.00 67.56 86 PRO A N 1
ATOM 704 C CA . PRO A 1 86 ? 17.924 -12.521 -32.549 1.00 67.56 86 PRO A CA 1
ATOM 705 C C . PRO A 1 86 ? 17.758 -11.243 -31.728 1.00 67.56 86 PRO A C 1
ATOM 707 O O . PRO A 1 86 ? 18.680 -10.797 -31.037 1.00 67.56 86 PRO A O 1
ATOM 710 N N . GLU A 1 87 ? 16.596 -10.613 -31.859 1.00 70.88 87 GLU A N 1
ATOM 711 C CA . GLU A 1 87 ? 16.283 -9.415 -31.097 1.00 70.88 87 GLU A CA 1
ATOM 712 C C . GLU A 1 87 ? 16.008 -9.795 -29.641 1.00 70.88 87 GLU A C 1
ATOM 714 O O . GLU A 1 87 ? 15.378 -10.809 -29.348 1.00 70.88 87 GLU A O 1
ATOM 719 N N . SER A 1 88 ? 16.492 -8.982 -28.704 1.00 76.12 88 SER A N 1
ATOM 720 C CA . SER A 1 88 ? 16.212 -9.206 -27.287 1.00 76.12 88 SER A CA 1
ATOM 721 C C . SER A 1 88 ? 14.729 -8.972 -26.991 1.00 76.12 88 SER A C 1
ATOM 723 O O . SER A 1 88 ? 14.125 -8.041 -27.535 1.00 76.12 88 SER A O 1
ATOM 725 N N . ALA A 1 89 ? 14.168 -9.779 -26.089 1.00 81.31 89 ALA A N 1
ATOM 726 C CA . ALA A 1 89 ? 12.842 -9.548 -25.527 1.00 81.31 89 ALA A CA 1
ATOM 727 C C . ALA A 1 89 ? 12.741 -8.158 -24.878 1.00 81.31 89 ALA A C 1
ATOM 729 O O . ALA A 1 89 ? 13.752 -7.577 -24.455 1.00 81.31 89 ALA A O 1
ATOM 730 N N . ILE A 1 90 ? 11.520 -7.628 -24.780 1.00 78.94 90 ILE A N 1
ATOM 731 C CA . ILE A 1 90 ? 11.256 -6.358 -24.085 1.00 78.94 90 ILE A CA 1
ATOM 732 C C . ILE A 1 90 ? 11.708 -6.451 -22.626 1.00 78.94 90 ILE A C 1
ATOM 734 O O . ILE A 1 90 ? 12.377 -5.540 -22.130 1.00 78.94 90 ILE A O 1
ATOM 738 N N . LEU A 1 91 ? 11.379 -7.563 -21.965 1.00 82.88 91 LEU A N 1
ATOM 739 C CA . LEU A 1 91 ? 11.799 -7.876 -20.609 1.00 82.88 91 LEU A CA 1
ATOM 740 C C . LEU A 1 91 ? 12.678 -9.128 -20.621 1.00 82.88 91 LEU A C 1
ATOM 742 O O . LEU A 1 91 ? 12.261 -10.188 -21.074 1.00 82.88 91 LEU A O 1
ATOM 746 N N . TRP A 1 92 ? 13.910 -9.012 -20.124 1.00 84.88 92 TRP A N 1
ATOM 747 C CA . TRP A 1 92 ? 14.828 -10.146 -20.017 1.00 84.88 92 TRP A CA 1
ATOM 748 C C . TRP A 1 92 ? 15.074 -10.523 -18.554 1.00 84.88 92 TRP A C 1
ATOM 750 O O . TRP A 1 92 ? 15.229 -9.654 -17.692 1.00 84.88 92 TRP A O 1
ATOM 760 N N . TRP A 1 93 ? 15.188 -11.825 -18.273 1.00 85.94 93 TRP A N 1
ATOM 761 C CA . TRP A 1 93 ? 15.266 -12.344 -16.900 1.00 85.94 93 TRP A CA 1
ATOM 762 C C . TRP A 1 93 ? 16.408 -11.742 -16.071 1.00 85.94 93 TRP A C 1
ATOM 764 O O . TRP A 1 93 ? 16.223 -11.390 -14.912 1.00 85.94 93 TRP A O 1
ATOM 774 N N . LYS A 1 94 ? 17.589 -11.524 -16.666 1.00 87.31 94 LYS A N 1
ATOM 775 C CA . LYS A 1 94 ? 18.723 -10.898 -15.957 1.00 87.31 94 LYS A CA 1
ATOM 776 C C . LYS A 1 94 ? 18.403 -9.482 -15.453 1.00 87.31 94 LYS A C 1
ATOM 778 O O . LYS A 1 94 ? 18.940 -9.074 -14.427 1.00 87.31 94 LYS A O 1
ATOM 783 N N . PHE A 1 95 ? 17.554 -8.728 -16.156 1.00 87.75 95 PHE A N 1
ATOM 784 C CA . PHE A 1 95 ? 17.075 -7.428 -15.682 1.00 87.75 95 PHE A CA 1
ATOM 785 C C . PHE A 1 95 ? 16.087 -7.602 -14.537 1.00 87.75 95 PHE A C 1
ATOM 787 O O . PHE A 1 95 ? 16.238 -6.934 -13.519 1.00 87.75 95 PHE A O 1
ATOM 794 N N . VAL A 1 96 ? 15.134 -8.521 -14.681 1.00 88.25 96 VAL A N 1
ATOM 795 C CA . VAL A 1 96 ? 14.151 -8.850 -13.641 1.00 88.25 96 VAL A CA 1
ATOM 796 C C . VAL A 1 96 ? 14.864 -9.231 -12.343 1.00 88.25 96 VAL A C 1
ATOM 798 O O . VAL A 1 96 ? 14.704 -8.555 -11.333 1.00 88.25 96 VAL A O 1
ATOM 801 N N . ASN A 1 97 ? 15.766 -10.210 -12.402 1.00 90.81 97 ASN A N 1
ATOM 802 C CA . ASN A 1 97 ? 16.502 -10.707 -11.244 1.00 90.81 97 ASN A CA 1
ATOM 803 C C . ASN A 1 97 ? 17.370 -9.643 -10.553 1.00 90.81 97 ASN A C 1
ATOM 805 O O . ASN A 1 97 ? 17.584 -9.710 -9.349 1.00 90.81 97 ASN A O 1
ATOM 809 N N . LYS A 1 98 ? 17.887 -8.660 -11.303 1.00 90.38 98 LYS A N 1
ATOM 810 C CA . LYS A 1 98 ? 18.718 -7.585 -10.742 1.00 90.38 98 LYS A CA 1
ATOM 811 C C . LYS A 1 98 ? 17.895 -6.474 -10.078 1.00 90.38 98 LYS A C 1
ATOM 813 O O . LYS A 1 98 ? 18.398 -5.830 -9.164 1.00 90.38 98 LYS A O 1
ATOM 818 N N . ASN A 1 99 ? 16.689 -6.200 -10.577 1.00 87.81 99 ASN A N 1
ATOM 819 C CA . ASN A 1 99 ? 15.883 -5.054 -10.138 1.00 87.81 99 ASN A CA 1
ATOM 820 C C . ASN A 1 99 ? 14.745 -5.437 -9.184 1.00 87.81 99 ASN A C 1
ATOM 822 O O . ASN A 1 99 ? 14.204 -4.564 -8.511 1.00 87.81 99 ASN A O 1
ATOM 826 N N . ILE A 1 100 ? 14.374 -6.716 -9.115 1.00 88.06 100 ILE A N 1
ATOM 827 C CA . ILE A 1 100 ? 13.388 -7.202 -8.155 1.00 88.06 100 ILE A CA 1
ATOM 828 C C . ILE A 1 100 ? 14.044 -7.402 -6.788 1.00 88.06 100 ILE A C 1
ATOM 830 O O . ILE A 1 100 ? 15.016 -8.139 -6.638 1.00 88.06 100 ILE A O 1
ATOM 834 N N . VAL A 1 101 ? 13.458 -6.780 -5.766 1.00 88.06 101 VAL A N 1
ATOM 835 C CA . VAL A 1 101 ? 13.827 -6.997 -4.365 1.00 88.06 101 VAL A CA 1
ATOM 836 C C . VAL A 1 101 ? 12.955 -8.123 -3.806 1.00 88.06 101 VAL A C 1
ATOM 838 O O . VAL A 1 101 ? 11.843 -7.889 -3.334 1.00 88.06 101 VAL A O 1
ATOM 841 N N . TYR A 1 102 ? 13.459 -9.359 -3.862 1.00 89.19 102 TYR A N 1
ATOM 842 C CA . TYR A 1 102 ? 12.700 -10.557 -3.473 1.00 89.19 102 TYR A CA 1
ATOM 843 C C . TYR A 1 102 ? 12.228 -10.565 -2.013 1.00 89.19 102 TYR A C 1
ATOM 845 O O . TYR A 1 102 ? 11.228 -11.204 -1.691 1.00 89.19 102 TYR A O 1
ATOM 853 N N . ALA A 1 103 ? 12.905 -9.817 -1.137 1.00 88.50 103 ALA A N 1
ATOM 854 C CA . ALA A 1 103 ? 12.530 -9.685 0.267 1.00 88.50 103 ALA A CA 1
ATOM 855 C C . ALA A 1 103 ? 11.081 -9.197 0.453 1.00 88.50 103 ALA A C 1
ATOM 857 O O . ALA A 1 103 ? 10.410 -9.635 1.383 1.00 88.50 103 ALA A O 1
ATOM 858 N N . TYR A 1 104 ? 10.557 -8.358 -0.450 1.00 87.88 104 TYR A N 1
ATOM 859 C CA . TYR A 1 104 ? 9.166 -7.909 -0.356 1.00 87.88 104 TYR A CA 1
ATOM 860 C C . TYR A 1 104 ? 8.158 -9.045 -0.546 1.00 87.88 104 TYR A C 1
ATOM 862 O O . TYR A 1 104 ? 7.122 -9.028 0.112 1.00 87.88 104 TYR A O 1
ATOM 870 N N . PHE A 1 105 ? 8.456 -10.057 -1.370 1.00 89.31 105 PHE A N 1
ATOM 871 C CA . PHE A 1 105 ? 7.567 -11.216 -1.512 1.00 89.31 105 PHE A CA 1
ATOM 872 C C . PHE A 1 105 ? 7.482 -12.022 -0.219 1.00 89.31 105 PHE A C 1
ATOM 874 O O . PHE A 1 105 ? 6.393 -12.442 0.158 1.00 89.31 105 PHE A O 1
ATOM 881 N N . LEU A 1 106 ? 8.605 -12.183 0.490 1.00 91.38 106 LEU A N 1
ATOM 882 C CA . LEU A 1 106 ? 8.625 -12.864 1.786 1.00 91.38 106 LEU A CA 1
ATOM 883 C C . LEU A 1 106 ? 7.829 -12.093 2.845 1.00 91.38 106 LEU A C 1
ATOM 885 O O . LEU A 1 106 ? 7.099 -12.707 3.614 1.00 91.38 106 LEU A O 1
ATOM 889 N N . VAL A 1 107 ? 7.919 -10.759 2.858 1.00 90.81 107 VAL A N 1
ATOM 890 C CA . VAL A 1 107 ? 7.162 -9.912 3.800 1.00 90.81 107 VAL A CA 1
ATOM 891 C C . VAL A 1 107 ? 5.660 -9.928 3.497 1.00 90.81 107 VAL A C 1
ATOM 893 O O . VAL A 1 107 ? 4.845 -10.024 4.408 1.00 90.81 107 VAL A O 1
ATOM 896 N N . ILE A 1 108 ? 5.270 -9.875 2.222 1.00 90.25 108 ILE A N 1
ATOM 897 C CA . ILE A 1 108 ? 3.855 -9.982 1.837 1.00 90.25 108 ILE A CA 1
ATOM 898 C C . ILE A 1 108 ? 3.319 -11.377 2.184 1.00 90.25 108 ILE A C 1
ATOM 900 O O . ILE A 1 108 ? 2.240 -11.499 2.764 1.00 90.25 108 ILE A O 1
ATOM 904 N N . GLY A 1 109 ? 4.094 -12.424 1.885 1.00 90.31 109 GLY A N 1
ATOM 905 C CA . GLY A 1 109 ? 3.762 -13.801 2.246 1.00 90.31 109 GLY A CA 1
ATOM 906 C C . GLY A 1 109 ? 3.616 -13.992 3.756 1.00 90.31 109 GLY A C 1
ATOM 907 O O . GLY A 1 109 ? 2.667 -14.641 4.193 1.00 90.31 109 GLY A O 1
ATOM 908 N N . SER A 1 110 ? 4.481 -13.369 4.564 1.00 91.25 110 SER A N 1
ATOM 909 C CA . SER A 1 110 ? 4.368 -13.432 6.024 1.00 91.25 110 SER A CA 1
ATOM 910 C C . SER A 1 110 ? 3.125 -12.711 6.549 1.00 91.25 110 SER A C 1
ATOM 912 O O . SER A 1 110 ? 2.515 -13.204 7.490 1.00 91.25 110 SER A O 1
ATOM 914 N N . GLY A 1 111 ? 2.684 -11.616 5.919 1.00 90.62 111 GLY A N 1
ATOM 915 C CA . GLY A 1 111 ? 1.409 -10.962 6.246 1.00 90.62 111 GLY A CA 1
ATOM 916 C C . GLY A 1 111 ? 0.189 -11.854 5.981 1.00 90.62 111 GLY A C 1
ATOM 917 O O . GLY A 1 111 ? -0.733 -11.911 6.796 1.00 90.62 111 GLY A O 1
ATOM 918 N N . VAL A 1 112 ? 0.199 -12.607 4.875 1.00 90.00 112 VAL A N 1
ATOM 919 C CA . VAL A 1 112 ? -0.858 -13.589 4.566 1.00 90.00 112 VAL A CA 1
ATOM 920 C C . VAL A 1 112 ? -0.832 -14.747 5.564 1.00 90.00 112 VAL A C 1
ATOM 922 O O . VAL A 1 112 ? -1.875 -15.091 6.119 1.00 90.00 112 VAL A O 1
ATOM 925 N N . ALA A 1 113 ? 0.349 -15.306 5.841 1.00 91.69 113 ALA A N 1
ATOM 926 C CA . ALA A 1 113 ? 0.517 -16.373 6.826 1.00 91.69 113 ALA A CA 1
ATOM 927 C C . ALA A 1 113 ? 0.085 -15.925 8.233 1.00 91.69 113 ALA A C 1
ATOM 929 O O . ALA A 1 113 ? -0.603 -16.664 8.932 1.00 91.69 113 ALA A O 1
ATOM 930 N N . LEU A 1 114 ? 0.408 -14.688 8.621 1.00 90.69 114 LEU A N 1
ATOM 931 C CA . LEU A 1 114 ? -0.028 -14.087 9.881 1.00 90.69 114 LEU A CA 1
ATOM 932 C C . LEU A 1 114 ? -1.556 -13.995 9.960 1.00 90.69 114 LEU A C 1
ATOM 934 O O . LEU A 1 114 ? -2.133 -14.325 10.991 1.00 90.69 114 LEU A O 1
ATOM 938 N N . ASN A 1 115 ? -2.225 -13.591 8.878 1.00 88.62 115 ASN A N 1
ATOM 939 C CA . ASN A 1 115 ? -3.687 -13.545 8.837 1.00 88.62 115 ASN A CA 1
ATOM 940 C C . ASN A 1 115 ? -4.328 -14.931 9.021 1.00 88.62 115 ASN A C 1
ATOM 942 O O . ASN A 1 115 ? -5.333 -15.047 9.718 1.00 88.62 115 ASN A O 1
ATOM 946 N N . VAL A 1 116 ? -3.747 -15.976 8.421 1.00 88.44 116 VAL A N 1
ATOM 947 C CA . VAL A 1 116 ? -4.198 -17.365 8.617 1.00 88.44 116 VAL A CA 1
ATOM 948 C C . VAL A 1 116 ? -3.981 -17.793 10.069 1.00 88.44 116 VAL A C 1
ATOM 950 O O . VAL A 1 116 ? -4.926 -18.235 10.718 1.00 88.44 116 VAL A O 1
ATOM 953 N N . ALA A 1 117 ? -2.792 -17.549 10.622 1.00 88.25 117 ALA A N 1
ATOM 954 C CA . ALA A 1 117 ? -2.475 -17.884 12.007 1.00 88.25 117 ALA A CA 1
ATOM 955 C C . ALA A 1 117 ? -3.397 -17.174 13.017 1.00 88.25 117 ALA A C 1
ATOM 957 O O . ALA A 1 117 ? -3.843 -17.794 13.981 1.00 88.25 117 ALA A O 1
ATOM 958 N N . ILE A 1 118 ? -3.744 -15.898 12.793 1.00 86.19 118 ILE A N 1
ATOM 959 C CA . ILE A 1 118 ? -4.688 -15.143 13.642 1.00 86.19 118 ILE A CA 1
ATOM 960 C C . ILE A 1 118 ? -6.067 -15.821 13.688 1.00 86.19 118 ILE A C 1
ATOM 962 O O . ILE A 1 118 ? -6.713 -15.830 14.740 1.00 86.19 118 ILE A O 1
ATOM 966 N N . ARG A 1 119 ? -6.514 -16.394 12.565 1.00 83.69 119 ARG A N 1
ATOM 967 C CA . ARG A 1 119 ? -7.801 -17.097 12.462 1.00 83.69 119 ARG A CA 1
ATOM 968 C C . ARG A 1 119 ? -7.754 -18.473 13.118 1.00 83.69 119 ARG A C 1
ATOM 970 O O . ARG A 1 119 ? -8.634 -18.789 13.909 1.00 83.69 119 ARG A O 1
ATOM 977 N N . GLU A 1 120 ? -6.714 -19.258 12.846 1.00 87.25 120 GLU A N 1
ATOM 978 C CA . GLU A 1 120 ? -6.573 -20.621 13.381 1.00 87.25 120 GLU A CA 1
ATOM 979 C C . GLU A 1 120 ? -6.372 -20.644 14.902 1.00 87.25 120 GLU A C 1
ATOM 981 O O . GLU A 1 120 ? -6.940 -21.480 15.601 1.00 87.25 120 GLU A O 1
ATOM 986 N N . THR A 1 121 ? -5.615 -19.687 15.441 1.00 85.94 121 THR A N 1
ATOM 987 C CA . THR A 1 121 ? -5.321 -19.609 16.885 1.00 85.94 121 THR A CA 1
ATOM 988 C C . THR A 1 121 ? -6.455 -19.005 17.716 1.00 85.94 121 THR A C 1
ATOM 990 O O . THR A 1 121 ? -6.290 -18.820 18.921 1.00 85.94 121 THR A O 1
ATOM 993 N N . LYS A 1 122 ? -7.593 -18.652 17.097 1.00 81.81 122 LYS A N 1
ATOM 994 C CA . LYS A 1 122 ? -8.690 -17.877 17.713 1.00 81.81 122 LYS A CA 1
ATOM 995 C C . LYS A 1 122 ? -8.245 -16.528 18.296 1.00 81.81 122 LYS A C 1
ATOM 997 O O . LYS A 1 122 ? -8.998 -15.880 19.021 1.00 81.81 122 LYS A O 1
ATOM 1002 N N . LEU A 1 123 ? -7.049 -16.050 17.938 1.00 81.12 123 LEU A N 1
ATOM 1003 C CA . LEU A 1 123 ? -6.565 -14.731 18.335 1.00 81.12 123 LEU A CA 1
ATOM 1004 C C . LEU A 1 123 ? -7.465 -13.622 17.777 1.00 81.12 123 LEU A C 1
ATOM 1006 O O . LEU A 1 123 ? -7.612 -12.588 18.422 1.00 81.12 123 LEU A O 1
ATOM 1010 N N . ALA A 1 124 ? -8.115 -13.855 16.632 1.00 76.94 124 ALA A N 1
ATOM 1011 C CA . ALA A 1 124 ? -9.149 -12.976 16.087 1.00 76.94 124 ALA A CA 1
ATOM 1012 C C . ALA A 1 124 ? -10.246 -12.637 17.120 1.00 76.94 124 ALA A C 1
ATOM 1014 O O . ALA A 1 124 ? -10.542 -11.458 17.311 1.00 76.94 124 ALA A O 1
ATOM 1015 N N . GLN A 1 125 ? -10.761 -13.640 17.842 1.00 77.31 125 GLN A N 1
ATOM 1016 C CA . GLN A 1 125 ? -11.823 -13.479 18.847 1.00 77.31 125 GLN A CA 1
ATOM 1017 C C . GLN A 1 125 ? -11.343 -12.638 20.033 1.00 77.31 125 GLN A C 1
ATOM 1019 O O . GLN A 1 125 ? -12.008 -11.695 20.463 1.00 77.31 125 GLN A O 1
ATOM 1024 N N . VAL A 1 126 ? -10.142 -12.937 20.538 1.00 81.44 126 VAL A N 1
ATOM 1025 C CA . VAL A 1 126 ? -9.529 -12.195 21.652 1.00 81.44 126 VAL A CA 1
ATOM 1026 C C . VAL A 1 126 ? -9.255 -10.745 21.255 1.00 81.44 126 VAL A C 1
ATOM 1028 O O . VAL A 1 126 ? -9.518 -9.814 22.020 1.00 81.44 126 VAL A O 1
ATOM 1031 N N . LEU A 1 127 ? -8.743 -10.540 20.041 1.00 76.25 127 LEU A N 1
ATOM 1032 C CA . LEU A 1 127 ? -8.428 -9.221 19.519 1.00 76.25 127 LEU A CA 1
ATOM 1033 C C . LEU A 1 127 ? -9.692 -8.381 19.343 1.00 76.25 127 LEU A C 1
ATOM 1035 O O . LEU A 1 127 ? -9.698 -7.217 19.742 1.00 76.25 127 LEU A O 1
ATOM 1039 N N . ALA A 1 128 ? -10.754 -8.964 18.791 1.00 73.12 128 ALA A N 1
ATOM 1040 C CA . ALA A 1 128 ? -12.033 -8.299 18.615 1.00 73.12 128 ALA A CA 1
ATOM 1041 C C . ALA A 1 128 ? -12.705 -7.964 19.952 1.00 73.12 128 ALA A C 1
ATOM 1043 O O . ALA A 1 128 ? -13.160 -6.835 20.130 1.00 73.12 128 ALA A O 1
ATOM 1044 N N . ALA A 1 129 ? -12.689 -8.884 20.921 1.00 74.12 129 ALA A N 1
ATOM 1045 C CA . ALA A 1 129 ? -13.245 -8.651 22.253 1.00 74.12 129 ALA A CA 1
ATOM 1046 C C . ALA A 1 129 ? -12.500 -7.548 23.031 1.00 74.12 129 ALA A C 1
ATOM 1048 O O . ALA A 1 129 ? -13.118 -6.810 23.800 1.00 74.12 129 ALA A O 1
ATOM 1049 N N . GLY A 1 130 ? -11.183 -7.424 22.827 1.00 78.31 130 GLY A N 1
ATOM 1050 C CA . GLY A 1 130 ? -10.336 -6.422 23.474 1.00 78.31 130 GLY A CA 1
ATOM 1051 C C . GLY A 1 130 ? -10.170 -5.135 22.660 1.00 78.31 130 GLY A C 1
ATOM 1052 O O . GLY A 1 130 ? -10.968 -4.200 22.747 1.00 78.31 130 GLY A O 1
ATOM 1053 N N . VAL A 1 131 ? -9.073 -5.061 21.899 1.00 74.12 131 VAL A N 1
ATOM 1054 C CA . VAL A 1 131 ? -8.660 -3.859 21.145 1.00 74.12 131 VAL A CA 1
ATOM 1055 C C . VAL A 1 131 ? -9.679 -3.502 20.064 1.00 74.12 131 VAL A C 1
ATOM 1057 O O . VAL A 1 131 ? -9.932 -2.323 19.821 1.00 74.12 131 VAL A O 1
ATOM 1060 N N . GLY A 1 132 ? -10.293 -4.514 19.457 1.00 75.75 132 GLY A N 1
ATOM 1061 C CA . GLY A 1 132 ? -11.267 -4.348 18.399 1.00 75.75 132 GLY A CA 1
ATOM 1062 C C . GLY A 1 132 ? -12.499 -3.592 18.858 1.00 75.75 132 GLY A C 1
ATOM 1063 O O . GLY A 1 132 ? -12.822 -2.556 18.290 1.00 75.75 132 GLY A O 1
ATOM 1064 N N . LYS A 1 133 ? -13.105 -4.025 19.963 1.00 76.00 133 LYS A N 1
ATOM 1065 C CA . LYS A 1 133 ? -14.239 -3.350 20.597 1.00 76.00 133 LYS A CA 1
ATOM 1066 C C . LYS A 1 133 ? -13.922 -1.904 20.969 1.00 76.00 133 LYS A C 1
ATOM 1068 O O . LYS A 1 133 ? -14.766 -1.032 20.803 1.00 76.00 133 LYS A O 1
ATOM 1073 N N . ASN A 1 134 ? -12.703 -1.620 21.428 1.00 79.69 134 ASN A N 1
ATOM 1074 C CA . ASN A 1 134 ? -12.293 -0.248 21.740 1.00 79.69 134 ASN A CA 1
ATOM 1075 C C . ASN A 1 134 ? -12.180 0.633 20.488 1.00 79.69 134 ASN A C 1
ATOM 1077 O O . ASN A 1 134 ? -12.497 1.817 20.553 1.00 79.69 134 ASN A O 1
ATOM 1081 N N . LEU A 1 135 ? -11.759 0.069 19.354 1.00 78.06 135 LEU A N 1
ATOM 1082 C CA . LEU A 1 135 ? -11.701 0.787 18.082 1.00 78.06 135 LEU A CA 1
ATOM 1083 C C . LEU A 1 135 ? -13.087 0.941 17.448 1.00 78.06 135 LEU A C 1
ATOM 1085 O O . LEU A 1 135 ? -13.389 2.009 16.923 1.00 78.06 135 LEU A O 1
ATOM 1089 N N . THR A 1 136 ? -13.942 -0.080 17.519 1.00 74.75 136 THR A N 1
ATOM 1090 C CA . THR A 1 136 ? -15.257 -0.108 16.856 1.00 74.75 136 THR A CA 1
ATOM 1091 C C . THR A 1 136 ? -16.395 0.501 17.678 1.00 74.75 136 THR A C 1
ATOM 1093 O O . THR A 1 136 ? -17.458 0.747 17.122 1.00 74.75 136 THR A O 1
ATOM 1096 N N . LYS A 1 137 ? -16.192 0.780 18.975 1.00 79.25 137 LYS A N 1
ATOM 1097 C CA . LYS A 1 137 ? -17.197 1.410 19.856 1.00 79.25 137 LYS A CA 1
ATOM 1098 C C . LYS A 1 137 ? -17.556 2.848 19.460 1.00 79.25 137 LYS A C 1
ATOM 1100 O O . LYS A 1 137 ? -18.643 3.309 19.797 1.00 79.25 137 LYS A O 1
ATOM 1105 N N . TYR A 1 138 ? -16.628 3.576 18.848 1.00 81.12 138 TYR A N 1
ATOM 1106 C CA . TYR A 1 138 ? -16.844 4.965 18.447 1.00 81.12 138 TYR A CA 1
ATOM 1107 C C . TYR A 1 138 ? -17.633 5.061 17.135 1.00 81.12 138 TYR A C 1
ATOM 1109 O O . TYR A 1 138 ? -17.785 4.076 16.414 1.00 81.12 138 TYR A O 1
ATOM 1117 N N . ASP A 1 139 ? -18.105 6.267 16.807 1.00 85.88 139 ASP A N 1
ATOM 1118 C CA . ASP A 1 139 ? -18.694 6.535 15.497 1.00 85.88 139 ASP A CA 1
ATOM 1119 C C . ASP A 1 139 ? -17.720 6.149 14.380 1.00 85.88 139 ASP A C 1
ATOM 1121 O O . ASP A 1 139 ? -16.511 6.372 14.486 1.00 85.88 139 ASP A O 1
ATOM 1125 N N . TRP A 1 140 ? -18.262 5.643 13.272 1.00 84.00 140 TRP A N 1
ATOM 1126 C CA . TRP A 1 140 ? -17.502 5.165 12.112 1.00 84.00 140 TRP A CA 1
ATOM 1127 C C . TRP A 1 140 ? -16.340 6.084 11.708 1.00 84.00 140 TRP A C 1
ATOM 1129 O O . TRP A 1 140 ? -15.206 5.635 11.537 1.00 84.00 140 TRP A O 1
ATOM 1139 N N . ASN A 1 141 ? -16.605 7.390 11.624 1.00 89.06 141 ASN A N 1
ATOM 1140 C CA . ASN A 1 141 ? -15.610 8.386 11.235 1.00 89.06 141 ASN A CA 1
ATOM 1141 C C . ASN A 1 141 ? -14.442 8.461 12.229 1.00 89.06 141 ASN A C 1
ATOM 1143 O O . ASN A 1 141 ? -13.290 8.594 11.816 1.00 89.06 141 ASN A O 1
ATOM 1147 N N . VAL A 1 142 ? -14.725 8.366 13.530 1.00 89.31 142 VAL A N 1
ATOM 1148 C CA . VAL A 1 142 ? -13.710 8.392 14.591 1.00 89.31 142 VAL A CA 1
ATOM 1149 C C . VAL A 1 142 ? -12.917 7.090 14.585 1.00 89.31 142 VAL A C 1
ATOM 1151 O O . VAL A 1 142 ? -11.691 7.113 14.660 1.00 89.31 142 VAL A O 1
ATOM 1154 N N . SER A 1 143 ? -13.586 5.952 14.419 1.00 88.81 143 SER A N 1
ATOM 1155 C CA . SER A 1 143 ? -12.920 4.654 14.350 1.00 88.81 143 SER A CA 1
ATOM 1156 C C . SER A 1 143 ? -11.970 4.549 13.147 1.00 88.81 143 SER A C 1
ATOM 1158 O O . SER A 1 143 ? -10.843 4.075 13.295 1.00 88.81 143 SER A O 1
ATOM 1160 N N . ILE A 1 144 ? -12.360 5.058 11.970 1.00 90.19 144 ILE A N 1
ATOM 1161 C CA . ILE A 1 144 ? -11.471 5.126 10.796 1.00 90.19 144 ILE A CA 1
ATOM 1162 C C . ILE A 1 144 ? -10.306 6.088 11.032 1.00 90.19 144 ILE A C 1
ATOM 1164 O O . ILE A 1 144 ? -9.176 5.769 10.658 1.00 90.19 144 ILE A O 1
ATOM 1168 N N . LEU A 1 145 ? -10.535 7.229 11.692 1.00 92.81 145 LEU A N 1
ATOM 1169 C CA . LEU A 1 145 ? -9.452 8.140 12.068 1.00 92.81 145 LEU A CA 1
ATOM 1170 C C . LEU A 1 145 ? -8.407 7.427 12.939 1.00 92.81 145 LEU A C 1
ATOM 1172 O O . LEU A 1 145 ? -7.212 7.547 12.676 1.00 92.81 145 LEU A O 1
ATOM 1176 N N . LEU A 1 146 ? -8.840 6.637 13.927 1.00 92.00 146 LEU A N 1
ATOM 1177 C CA . LEU A 1 146 ? -7.941 5.856 14.782 1.00 92.00 146 LEU A CA 1
ATOM 1178 C C . LEU A 1 146 ? -7.134 4.825 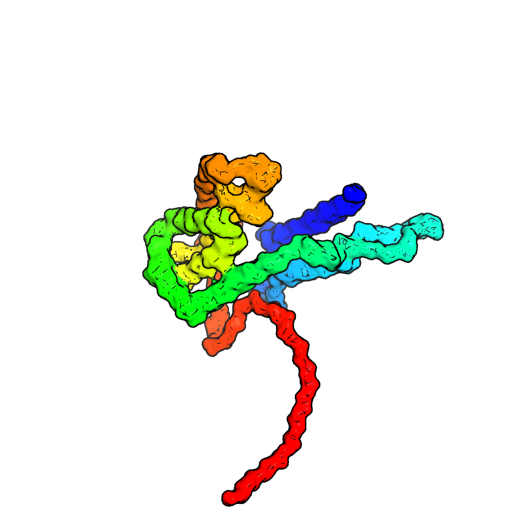13.981 1.00 92.00 146 LEU A C 1
ATOM 1180 O O . LEU A 1 146 ? -5.922 4.719 14.172 1.00 92.00 146 LEU A O 1
ATOM 1184 N N . VAL A 1 147 ? -7.768 4.113 13.043 1.00 92.06 147 VAL A N 1
ATOM 1185 C CA . VAL A 1 147 ? -7.071 3.176 12.142 1.00 92.06 147 VAL A CA 1
ATOM 1186 C C . VAL A 1 147 ? -6.016 3.900 11.303 1.00 92.06 147 VAL A C 1
ATOM 1188 O O . VAL A 1 147 ? -4.876 3.443 11.218 1.00 92.06 147 VAL A O 1
ATOM 1191 N N . VAL A 1 148 ? -6.358 5.053 10.723 1.00 94.44 148 VAL A N 1
ATOM 1192 C CA . VAL A 1 148 ? -5.431 5.874 9.930 1.00 94.44 148 VAL A CA 1
ATOM 1193 C C . VAL A 1 148 ? -4.259 6.357 10.792 1.00 94.44 148 VAL A C 1
ATOM 1195 O O . VAL A 1 148 ? -3.114 6.253 10.352 1.00 94.44 148 VAL A O 1
ATOM 1198 N N . ILE A 1 149 ? -4.516 6.820 12.021 1.00 94.19 149 ILE A N 1
ATOM 1199 C CA . ILE A 1 149 ? -3.482 7.258 12.973 1.00 94.19 149 ILE A CA 1
ATOM 1200 C C . ILE A 1 149 ? -2.512 6.118 13.282 1.00 94.19 149 ILE A C 1
ATOM 1202 O O . ILE A 1 149 ? -1.302 6.290 13.125 1.00 94.19 149 ILE A O 1
ATOM 1206 N N . ILE A 1 150 ? -3.026 4.953 13.690 1.00 93.38 150 ILE A N 1
ATOM 1207 C CA . ILE A 1 150 ? -2.195 3.793 14.039 1.00 93.38 150 ILE A CA 1
ATOM 1208 C C . ILE A 1 150 ? -1.364 3.364 12.829 1.00 93.38 150 ILE A C 1
ATOM 1210 O O . ILE A 1 150 ? -0.155 3.179 12.952 1.00 93.38 150 ILE A O 1
ATOM 1214 N N . ALA A 1 151 ? -1.977 3.280 11.646 1.00 94.62 151 ALA A N 1
ATOM 1215 C CA . ALA A 1 151 ? -1.281 2.902 10.422 1.00 94.62 151 ALA A CA 1
ATOM 1216 C C . ALA A 1 151 ? -0.149 3.881 10.063 1.00 94.62 151 ALA A C 1
ATOM 1218 O O . ALA A 1 151 ? 0.938 3.433 9.707 1.00 94.62 151 ALA A O 1
ATOM 1219 N N . ILE A 1 152 ? -0.357 5.198 10.201 1.00 93.81 152 ILE A N 1
ATOM 1220 C CA . ILE A 1 152 ? 0.689 6.207 9.950 1.00 93.81 152 ILE A CA 1
ATOM 1221 C C . ILE A 1 152 ? 1.803 6.114 10.994 1.00 93.81 152 ILE A C 1
ATOM 1223 O O . ILE A 1 152 ? 2.977 6.203 10.635 1.00 93.81 152 ILE A O 1
ATOM 1227 N N . ILE A 1 153 ? 1.476 5.912 12.272 1.00 92.88 153 ILE A N 1
ATOM 1228 C CA . ILE A 1 153 ? 2.491 5.729 13.319 1.00 92.88 153 ILE A CA 1
ATOM 1229 C C . ILE A 1 153 ? 3.350 4.503 12.998 1.00 92.88 153 ILE A C 1
ATOM 1231 O O . ILE A 1 153 ? 4.577 4.612 12.969 1.00 92.88 153 ILE A O 1
ATOM 1235 N N . LEU A 1 154 ? 2.720 3.368 12.676 1.00 93.50 154 LEU A N 1
ATOM 1236 C CA . LEU A 1 154 ? 3.420 2.146 12.280 1.00 93.50 154 LEU A CA 1
ATOM 1237 C C . LEU A 1 154 ? 4.299 2.381 11.045 1.00 93.50 154 LEU A C 1
ATOM 1239 O O . LEU A 1 154 ? 5.482 2.056 11.069 1.00 93.50 154 LEU A O 1
ATOM 1243 N N . ALA A 1 155 ? 3.773 3.038 10.010 1.00 91.88 155 ALA A N 1
ATOM 1244 C CA . ALA A 1 155 ? 4.509 3.373 8.786 1.00 91.88 155 ALA A CA 1
ATOM 1245 C C . ALA A 1 155 ? 5.751 4.247 9.024 1.00 91.88 155 ALA A C 1
ATOM 1247 O O . ALA A 1 155 ? 6.647 4.309 8.185 1.00 91.88 155 ALA A O 1
ATOM 1248 N N . ASN A 1 156 ? 5.804 4.955 10.151 1.00 90.19 156 ASN A N 1
ATOM 1249 C CA . ASN A 1 156 ? 6.934 5.802 10.494 1.00 90.19 156 ASN A CA 1
ATOM 1250 C C . ASN A 1 156 ? 7.924 5.127 11.451 1.00 90.19 156 ASN A C 1
ATOM 1252 O O . ASN A 1 156 ? 9.050 5.594 11.543 1.00 90.19 156 ASN A O 1
ATOM 1256 N N . ILE A 1 157 ? 7.586 4.006 12.092 1.00 90.75 157 ILE A N 1
ATOM 1257 C CA . ILE A 1 157 ? 8.546 3.229 12.900 1.00 90.75 157 ILE A CA 1
ATOM 1258 C C . ILE A 1 157 ? 9.123 2.013 12.161 1.00 90.75 157 ILE A C 1
ATOM 1260 O O . ILE A 1 157 ? 10.136 1.467 12.592 1.00 90.75 157 ILE A O 1
ATOM 1264 N N . MET A 1 158 ? 8.520 1.597 11.044 1.00 90.31 158 MET A N 1
ATOM 1265 C CA . MET A 1 158 ? 8.985 0.480 10.215 1.00 90.31 158 MET A CA 1
ATOM 1266 C C . MET A 1 158 ? 8.720 0.739 8.719 1.00 90.31 158 MET A C 1
ATOM 1268 O O . MET A 1 158 ? 7.954 1.642 8.389 1.00 90.31 158 MET A O 1
ATOM 1272 N N . PRO A 1 159 ? 9.302 -0.047 7.787 1.00 88.31 159 PRO A N 1
ATOM 1273 C CA . PRO A 1 159 ? 9.002 0.087 6.362 1.00 88.31 159 PRO A CA 1
ATOM 1274 C C . PRO A 1 159 ? 7.499 -0.044 6.079 1.00 88.31 159 PRO A C 1
ATOM 1276 O O . PRO A 1 159 ? 6.852 -0.939 6.618 1.00 88.31 159 PRO A O 1
ATOM 1279 N N . GLY A 1 160 ? 6.952 0.786 5.186 1.00 90.19 160 GLY A N 1
ATOM 1280 C CA . GLY A 1 160 ? 5.506 0.844 4.920 1.00 90.19 160 GLY A CA 1
ATOM 1281 C C . GLY A 1 160 ? 4.865 -0.508 4.583 1.00 90.19 160 GLY A C 1
ATOM 1282 O O . GLY A 1 160 ? 3.810 -0.852 5.111 1.00 90.19 160 GLY A O 1
ATOM 1283 N N . VAL A 1 161 ? 5.553 -1.340 3.793 1.00 90.50 161 VAL A N 1
ATOM 1284 C CA . VAL A 1 161 ? 5.095 -2.707 3.480 1.00 90.50 161 VAL A CA 1
ATOM 1285 C C . VAL A 1 161 ? 4.989 -3.568 4.742 1.00 90.50 161 VAL A C 1
ATOM 1287 O O . VAL A 1 161 ? 4.011 -4.294 4.894 1.00 90.50 161 VAL A O 1
ATOM 1290 N N . ALA A 1 162 ? 5.943 -3.461 5.670 1.00 91.44 162 ALA A N 1
ATOM 1291 C CA . ALA A 1 162 ? 5.900 -4.181 6.941 1.00 91.44 162 ALA A CA 1
ATOM 1292 C C . ALA A 1 162 ? 4.760 -3.670 7.835 1.00 91.44 162 ALA A C 1
ATOM 1294 O O . ALA A 1 162 ? 4.010 -4.478 8.374 1.00 91.44 162 ALA A O 1
ATOM 1295 N N . ALA A 1 163 ? 4.565 -2.348 7.919 1.00 93.25 163 ALA A N 1
ATOM 1296 C CA . ALA A 1 163 ? 3.453 -1.753 8.664 1.00 93.25 163 ALA A CA 1
ATOM 1297 C C . ALA A 1 163 ? 2.092 -2.247 8.146 1.00 93.25 163 ALA A C 1
ATOM 1299 O O . ALA A 1 163 ? 1.223 -2.614 8.937 1.00 93.25 163 ALA A O 1
ATOM 1300 N N . CYS A 1 164 ? 1.930 -2.321 6.822 1.00 93.62 164 CYS A N 1
ATOM 1301 C CA . CYS A 1 164 ? 0.733 -2.868 6.190 1.00 93.62 164 CYS A CA 1
ATOM 1302 C C . CYS A 1 164 ? 0.557 -4.362 6.503 1.00 93.62 164 CYS A C 1
ATOM 1304 O O . CYS A 1 164 ? -0.508 -4.764 6.959 1.00 93.62 164 CYS A O 1
ATOM 1306 N N . CYS A 1 165 ? 1.603 -5.179 6.330 1.00 92.88 165 CYS A N 1
ATOM 1307 C CA . CYS A 1 165 ? 1.536 -6.628 6.564 1.00 92.88 165 CYS A CA 1
ATOM 1308 C C . CYS A 1 165 ? 1.251 -6.987 8.026 1.00 92.88 165 CYS A C 1
ATOM 1310 O O . CYS A 1 165 ? 0.609 -8.001 8.285 1.00 92.88 165 CYS A O 1
ATOM 1312 N N . VAL A 1 166 ? 1.704 -6.157 8.969 1.00 92.06 166 VAL A N 1
ATOM 1313 C CA . VAL A 1 166 ? 1.393 -6.331 10.387 1.00 92.06 166 VAL A CA 1
ATOM 1314 C C . VAL A 1 166 ? -0.022 -5.869 10.682 1.00 92.06 166 VAL A C 1
ATOM 1316 O O . VAL A 1 166 ? -0.748 -6.627 11.294 1.00 92.06 166 VAL A O 1
ATOM 1319 N N . PHE A 1 167 ? -0.445 -4.670 10.273 1.00 92.38 167 PHE A N 1
ATOM 1320 C CA . PHE A 1 167 ? -1.694 -4.081 10.773 1.00 92.38 167 PHE A CA 1
ATOM 1321 C C . PHE A 1 167 ? -2.949 -4.469 9.980 1.00 92.38 167 PHE A C 1
ATOM 1323 O O . PHE A 1 167 ? -4.035 -4.572 10.551 1.00 92.38 167 PHE A O 1
ATOM 1330 N N . LEU A 1 168 ? -2.821 -4.726 8.677 1.00 91.69 168 LEU A N 1
ATOM 1331 C CA . LEU A 1 168 ? -3.957 -5.051 7.813 1.00 91.69 168 LEU A CA 1
ATOM 1332 C C . LEU A 1 168 ? -4.721 -6.313 8.270 1.00 91.69 168 LEU A C 1
ATOM 1334 O O . LEU A 1 168 ? -5.950 -6.236 8.361 1.00 91.69 168 LEU A O 1
ATOM 1338 N N . PRO A 1 169 ? -4.063 -7.436 8.633 1.00 89.31 169 PRO A N 1
ATOM 1339 C CA . PRO A 1 169 ? -4.761 -8.598 9.186 1.00 89.31 169 PRO A CA 1
ATOM 1340 C C . PRO A 1 169 ? -5.583 -8.279 10.441 1.00 89.31 169 PRO A C 1
ATOM 1342 O O . PRO A 1 169 ? -6.676 -8.813 10.612 1.00 89.31 169 PRO A O 1
ATOM 1345 N N . PHE A 1 170 ? -5.104 -7.382 11.309 1.00 86.81 170 PHE A N 1
ATOM 1346 C CA . PHE A 1 170 ? -5.818 -7.011 12.537 1.00 86.81 170 PHE A CA 1
ATOM 1347 C C . PHE A 1 170 ? -7.121 -6.282 12.208 1.00 86.81 170 PHE A C 1
ATOM 1349 O O . PHE A 1 170 ? -8.166 -6.637 12.745 1.00 86.81 170 PHE A O 1
ATOM 1356 N N . VAL A 1 171 ? -7.080 -5.316 11.284 1.00 87.81 171 VAL A N 1
ATOM 1357 C CA . VAL A 1 171 ? -8.270 -4.554 10.866 1.00 87.81 171 VAL A CA 1
ATOM 1358 C C . VAL A 1 171 ? -9.299 -5.452 10.178 1.00 87.81 171 VAL A C 1
ATOM 1360 O O . VAL A 1 171 ? -10.491 -5.326 10.448 1.00 87.81 171 VAL A O 1
ATOM 1363 N N . ILE A 1 172 ? -8.850 -6.388 9.334 1.00 86.06 172 ILE A N 1
ATOM 1364 C CA . ILE A 1 172 ? -9.745 -7.324 8.640 1.00 86.06 172 ILE A CA 1
ATOM 1365 C C . ILE A 1 172 ? -10.459 -8.247 9.633 1.00 86.06 172 ILE A C 1
ATOM 1367 O O . ILE A 1 172 ? -11.668 -8.428 9.528 1.00 86.06 172 ILE A O 1
ATOM 1371 N N . ASN A 1 173 ? -9.734 -8.834 10.591 1.00 82.25 173 ASN A N 1
ATOM 1372 C CA . ASN A 1 173 ? -10.336 -9.788 11.527 1.00 82.25 173 ASN A CA 1
ATOM 1373 C C . ASN A 1 173 ? -11.163 -9.101 12.624 1.00 82.25 173 ASN A C 1
ATOM 1375 O O . ASN A 1 173 ? -12.187 -9.640 13.021 1.00 82.25 173 ASN A O 1
ATOM 1379 N N . MET A 1 174 ? -10.790 -7.891 13.058 1.00 77.38 174 MET A N 1
ATOM 1380 C CA . MET A 1 174 ? -11.590 -7.085 13.994 1.00 77.38 174 MET A CA 1
ATOM 1381 C C . MET A 1 174 ? -13.003 -6.813 13.469 1.00 77.38 174 MET A C 1
ATOM 1383 O O . MET A 1 174 ? -13.956 -6.761 14.239 1.00 77.38 174 MET A O 1
ATOM 1387 N N . ALA A 1 175 ? -13.123 -6.591 12.163 1.00 68.50 175 ALA A N 1
ATOM 1388 C CA . ALA A 1 175 ? -14.376 -6.196 11.547 1.00 68.50 175 ALA A CA 1
ATOM 1389 C C . ALA A 1 175 ? -15.244 -7.386 11.103 1.00 68.50 175 ALA A C 1
ATOM 1391 O O . ALA A 1 175 ? -16.384 -7.178 10.706 1.00 68.50 175 ALA A O 1
ATOM 1392 N N . ALA A 1 176 ? -14.715 -8.613 11.162 1.00 64.50 176 ALA A N 1
ATOM 1393 C CA . ALA A 1 176 ? -15.399 -9.833 10.737 1.00 64.50 176 ALA A CA 1
ATOM 1394 C C . ALA A 1 176 ? -16.130 -10.573 11.877 1.00 64.50 176 ALA A C 1
ATOM 1396 O O . ALA A 1 176 ? -16.777 -11.581 11.612 1.00 64.50 176 ALA A O 1
ATOM 1397 N N . GLU A 1 177 ? -16.031 -10.106 13.126 1.00 65.94 177 GLU A N 1
ATOM 1398 C CA . GLU A 1 177 ? -16.740 -10.722 14.257 1.00 65.94 177 GLU A CA 1
ATOM 1399 C C . GLU A 1 177 ? -18.242 -10.371 14.270 1.00 65.94 177 GLU A C 1
ATOM 1401 O O . GLU A 1 177 ? -18.588 -9.219 13.981 1.00 65.94 177 GLU A O 1
ATOM 1406 N N . PRO A 1 178 ? -19.139 -11.305 14.661 1.00 59.47 178 PRO A N 1
ATOM 1407 C CA . PRO A 1 178 ? -20.590 -11.099 14.684 1.00 59.47 178 PRO A CA 1
ATOM 1408 C C . PRO A 1 178 ? -21.037 -9.960 15.607 1.00 59.47 178 PRO A C 1
ATOM 1410 O O . PRO A 1 178 ? -22.062 -9.334 15.352 1.00 59.47 178 PRO A O 1
ATOM 1413 N N . ASP A 1 179 ? -20.252 -9.667 16.647 1.00 60.16 179 ASP A N 1
ATOM 1414 C CA . ASP A 1 179 ? -20.551 -8.636 17.647 1.00 60.16 179 ASP A CA 1
ATOM 1415 C C . ASP A 1 179 ? -20.011 -7.241 17.275 1.00 60.16 179 ASP A C 1
ATOM 1417 O O . ASP A 1 179 ? -20.142 -6.288 18.052 1.00 60.16 179 ASP A O 1
ATOM 1421 N N . ALA A 1 180 ? -19.366 -7.091 16.112 1.00 61.72 180 ALA A N 1
ATOM 1422 C CA . ALA A 1 180 ? -18.846 -5.799 15.683 1.00 61.72 180 ALA A CA 1
ATOM 1423 C C . ALA A 1 180 ? -20.004 -4.838 15.324 1.00 61.72 180 ALA A C 1
ATOM 1425 O O . ALA A 1 180 ? -20.849 -5.180 14.492 1.00 61.72 180 ALA A O 1
ATOM 1426 N N . PRO A 1 181 ? -20.041 -3.610 15.886 1.00 62.88 181 PRO A N 1
ATOM 1427 C CA . PRO A 1 181 ? -21.059 -2.623 15.545 1.00 62.88 181 PRO A CA 1
ATOM 1428 C C . PRO A 1 181 ? -21.107 -2.353 14.034 1.00 62.88 181 PRO A C 1
ATOM 1430 O O . PRO A 1 181 ? -20.084 -2.071 13.400 1.00 62.88 181 PRO A O 1
ATOM 1433 N N . VAL A 1 182 ? -22.310 -2.395 13.454 1.00 61.12 182 VAL A N 1
ATOM 1434 C CA . VAL A 1 182 ? -22.571 -1.885 12.097 1.00 61.12 182 VAL A CA 1
ATOM 1435 C C . VAL A 1 182 ? -22.129 -0.415 12.088 1.00 61.12 182 VAL A C 1
ATOM 1437 O O . VAL A 1 182 ? -22.626 0.343 12.920 1.00 61.12 182 VAL A O 1
ATOM 1440 N N . PRO A 1 183 ? -21.158 -0.002 11.243 1.00 67.44 183 PRO A N 1
ATOM 1441 C CA . PRO A 1 183 ? -20.970 -0.409 9.842 1.00 67.44 183 PRO A CA 1
ATOM 1442 C C . PRO A 1 183 ? -19.768 -1.328 9.548 1.00 67.44 183 PRO A C 1
ATOM 1444 O O . PRO A 1 183 ? -19.528 -1.662 8.386 1.00 67.44 183 PRO A O 1
ATOM 1447 N N . TRP A 1 184 ? -18.993 -1.735 10.556 1.00 73.25 184 TRP A N 1
ATOM 1448 C CA . TRP A 1 184 ? -17.681 -2.364 10.350 1.00 73.25 184 TRP A CA 1
ATOM 1449 C C . TRP A 1 184 ? -17.692 -3.614 9.454 1.00 73.25 184 TRP A C 1
ATOM 1451 O O . TRP A 1 184 ? -16.935 -3.617 8.481 1.00 73.25 184 TRP A O 1
ATOM 1461 N N . PRO A 1 185 ? -18.572 -4.612 9.665 1.00 71.56 185 PRO A N 1
ATOM 1462 C CA . PRO A 1 185 ? -18.606 -5.816 8.826 1.00 71.56 185 PRO A CA 1
ATOM 1463 C C . PRO A 1 185 ? -18.925 -5.559 7.348 1.00 71.56 185 PRO A C 1
ATOM 1465 O O . PRO A 1 185 ? -18.492 -6.306 6.473 1.00 71.56 185 PRO A O 1
ATOM 1468 N N . LYS A 1 186 ? -19.662 -4.482 7.054 1.00 72.31 186 LYS A N 1
ATOM 1469 C CA . LYS A 1 186 ? -20.060 -4.102 5.690 1.00 72.31 186 LYS A CA 1
ATOM 1470 C C . LYS A 1 186 ? -19.009 -3.254 4.977 1.00 72.31 186 LYS A C 1
ATOM 1472 O O . LYS A 1 186 ? -18.913 -3.290 3.752 1.00 72.31 186 LYS A O 1
ATOM 1477 N N . HIS A 1 187 ? -18.197 -2.519 5.737 1.00 78.56 187 HIS A N 1
ATOM 1478 C CA . HIS A 1 187 ? -17.247 -1.540 5.209 1.00 78.56 187 HIS A CA 1
ATOM 1479 C C . HIS A 1 187 ? -15.777 -1.850 5.536 1.00 78.56 187 HIS A C 1
ATOM 1481 O O . HIS A 1 187 ? -14.923 -0.964 5.470 1.00 78.56 187 HIS A O 1
ATOM 1487 N N . VAL A 1 188 ? -15.440 -3.117 5.810 1.00 82.75 188 VAL A N 1
ATOM 1488 C CA . VAL A 1 188 ? -14.058 -3.586 6.065 1.00 82.75 188 VAL A CA 1
ATOM 1489 C C . VAL A 1 188 ? -13.074 -3.116 4.993 1.00 82.75 188 VAL A C 1
ATOM 1491 O O . VAL A 1 188 ? -11.944 -2.734 5.297 1.00 82.75 188 VAL A O 1
ATOM 1494 N N . TYR A 1 189 ? -13.508 -3.109 3.731 1.00 82.94 189 TYR A N 1
ATOM 1495 C CA . TYR A 1 189 ? -12.691 -2.690 2.594 1.00 82.94 189 TYR A CA 1
ATOM 1496 C C . TYR A 1 189 ? -12.213 -1.232 2.709 1.00 82.94 189 TYR A C 1
ATOM 1498 O O . TYR A 1 189 ? -11.100 -0.933 2.280 1.00 82.94 189 TYR A O 1
ATOM 1506 N N . LEU A 1 190 ? -12.996 -0.338 3.330 1.00 86.88 190 LEU A N 1
ATOM 1507 C CA . LEU A 1 190 ? -12.596 1.051 3.589 1.00 86.88 190 LEU A CA 1
ATOM 1508 C C . LEU A 1 190 ? -11.510 1.125 4.663 1.00 86.88 190 LEU A C 1
ATOM 1510 O O . LEU A 1 190 ? -10.544 1.869 4.508 1.00 86.88 190 LEU A O 1
ATOM 1514 N N . GLY A 1 191 ? -11.622 0.307 5.714 1.00 87.81 191 GLY A N 1
ATOM 1515 C CA . GLY A 1 191 ? -10.575 0.168 6.728 1.00 87.81 191 GLY A CA 1
ATOM 1516 C C . GLY A 1 191 ? -9.272 -0.368 6.129 1.00 87.81 191 GLY A C 1
ATOM 1517 O O . GLY A 1 191 ? -8.208 0.212 6.340 1.00 87.81 191 GLY A O 1
ATOM 1518 N N . ALA A 1 192 ? -9.358 -1.419 5.310 1.00 90.19 192 ALA A N 1
ATOM 1519 C CA . ALA A 1 192 ? -8.217 -1.988 4.593 1.00 90.19 192 ALA A CA 1
ATOM 1520 C C . ALA A 1 192 ? -7.553 -0.973 3.643 1.00 90.19 192 ALA A C 1
ATOM 1522 O O . ALA A 1 192 ? -6.325 -0.854 3.619 1.00 90.19 192 ALA A O 1
ATOM 1523 N N . LEU A 1 193 ? -8.358 -0.202 2.903 1.00 90.25 193 LEU A N 1
ATOM 1524 C CA . LEU A 1 193 ? -7.878 0.878 2.041 1.00 90.25 193 LEU A CA 1
ATOM 1525 C C . LEU A 1 193 ? -7.171 1.968 2.856 1.00 90.25 193 LEU A C 1
ATOM 1527 O O . LEU A 1 193 ? -6.087 2.410 2.476 1.00 90.25 193 LEU A O 1
ATOM 1531 N N . GLY A 1 194 ? -7.749 2.355 3.997 1.00 92.56 194 GLY A N 1
ATOM 1532 C CA . GLY A 1 194 ? -7.151 3.304 4.931 1.00 92.56 194 GLY A CA 1
ATOM 1533 C C . GLY A 1 194 ? -5.778 2.846 5.420 1.00 92.56 194 GLY A C 1
ATOM 1534 O O . GLY A 1 194 ? -4.822 3.613 5.342 1.00 92.56 194 GLY A O 1
ATOM 1535 N N . VAL A 1 195 ? -5.641 1.581 5.834 1.00 94.12 195 VAL A N 1
ATOM 1536 C CA . VAL A 1 195 ? -4.342 1.004 6.227 1.00 94.12 195 VAL A CA 1
ATOM 1537 C C . VAL A 1 195 ? -3.344 1.041 5.070 1.00 94.12 195 VAL A C 1
ATOM 1539 O O . VAL A 1 195 ? -2.213 1.485 5.261 1.00 94.12 195 VAL A O 1
ATOM 1542 N N . GLY A 1 196 ? -3.749 0.628 3.867 1.00 93.25 196 GLY A N 1
ATOM 1543 C CA . GLY A 1 196 ? -2.879 0.624 2.689 1.00 93.25 196 GLY A CA 1
ATOM 1544 C C . GLY A 1 196 ? -2.360 2.020 2.326 1.00 93.25 196 GLY A C 1
ATOM 1545 O O . GLY A 1 196 ? -1.149 2.214 2.184 1.00 93.25 196 GLY A O 1
ATOM 1546 N N . LEU A 1 197 ? -3.253 3.011 2.250 1.00 93.56 197 LEU A N 1
ATOM 1547 C CA . LEU A 1 197 ? -2.891 4.400 1.949 1.00 93.56 197 LEU A CA 1
ATOM 1548 C C . LEU A 1 197 ? -2.004 5.003 3.043 1.00 93.56 197 LEU A C 1
ATOM 1550 O O . LEU A 1 197 ? -0.945 5.554 2.743 1.00 93.56 197 LEU A O 1
ATOM 1554 N N . SER A 1 198 ? -2.384 4.837 4.311 1.00 94.31 198 SER A N 1
ATOM 1555 C CA . SER A 1 198 ? -1.606 5.317 5.457 1.00 94.31 198 SER A CA 1
ATOM 1556 C C . SER A 1 198 ? -0.227 4.675 5.555 1.00 94.31 198 SER A C 1
ATOM 1558 O O . SER A 1 198 ? 0.746 5.362 5.857 1.00 94.31 198 SER A O 1
ATOM 1560 N N . SER A 1 199 ? -0.113 3.378 5.255 1.00 93.19 199 SER A N 1
ATOM 1561 C CA . SER A 1 199 ? 1.163 2.653 5.291 1.00 93.19 199 SER A CA 1
ATOM 1562 C C . SER A 1 199 ? 2.191 3.182 4.286 1.00 93.19 199 SER A C 1
ATOM 1564 O O . SER A 1 199 ? 3.393 3.003 4.467 1.00 93.19 199 SER A O 1
ATOM 1566 N N . SER A 1 200 ? 1.730 3.890 3.252 1.00 90.62 200 SER A N 1
ATOM 1567 C CA . SER A 1 200 ? 2.589 4.531 2.253 1.00 90.62 200 SER A CA 1
ATOM 1568 C C . SER A 1 200 ? 3.124 5.900 2.708 1.00 90.62 200 SER A C 1
ATOM 1570 O O . SER A 1 200 ? 4.001 6.464 2.054 1.00 90.62 200 SER A O 1
ATOM 1572 N N . MET A 1 201 ? 2.626 6.452 3.822 1.00 90.00 201 MET A N 1
ATOM 1573 C CA . MET A 1 201 ? 2.978 7.786 4.335 1.00 90.00 201 MET A CA 1
ATOM 1574 C C . MET A 1 201 ? 4.208 7.746 5.260 1.00 90.00 201 MET A C 1
ATOM 1576 O O . MET A 1 201 ? 4.145 8.060 6.452 1.00 90.00 201 MET A O 1
ATOM 1580 N N . THR A 1 202 ? 5.353 7.347 4.708 1.00 87.00 202 THR A N 1
ATOM 1581 C CA . THR A 1 202 ? 6.619 7.166 5.442 1.00 87.00 202 THR A CA 1
ATOM 1582 C C . THR A 1 202 ? 7.493 8.432 5.380 1.00 87.00 202 THR A C 1
ATOM 1584 O O . THR A 1 202 ? 8.460 8.498 4.613 1.00 87.00 202 THR A O 1
ATOM 1587 N N . PHE A 1 203 ? 7.136 9.475 6.134 1.00 82.38 203 PHE A N 1
ATOM 1588 C CA . PHE A 1 203 ? 7.785 10.793 6.030 1.00 82.38 203 PHE A CA 1
ATOM 1589 C C . PHE A 1 203 ? 8.829 11.077 7.117 1.00 82.38 203 PHE A C 1
ATOM 1591 O O . PHE A 1 203 ? 9.775 11.822 6.875 1.00 82.38 203 PHE A O 1
ATOM 1598 N N . LEU A 1 204 ? 8.668 10.522 8.321 1.00 85.81 204 LEU A N 1
ATOM 1599 C CA . LEU A 1 204 ? 9.452 10.937 9.486 1.00 85.81 204 LEU A CA 1
ATOM 1600 C C . LEU A 1 204 ? 10.841 10.297 9.527 1.00 85.81 204 LEU A C 1
ATOM 1602 O O . LEU A 1 204 ? 11.813 10.985 9.840 1.00 85.81 204 LEU A O 1
ATOM 1606 N N . PHE A 1 205 ? 10.947 9.003 9.218 1.00 87.56 205 PHE A N 1
ATOM 1607 C CA . PHE A 1 205 ? 12.189 8.241 9.359 1.00 87.56 205 PHE A CA 1
ATOM 1608 C C . PHE A 1 205 ? 12.693 7.696 8.012 1.00 87.56 205 PHE A C 1
ATOM 1610 O O . PHE A 1 205 ? 11.892 7.353 7.136 1.00 87.56 205 PHE A O 1
ATOM 1617 N N . PRO A 1 206 ? 14.024 7.631 7.810 1.00 85.81 206 PRO A N 1
ATOM 1618 C CA . PRO A 1 206 ? 14.600 7.211 6.540 1.00 85.81 206 PRO A CA 1
ATOM 1619 C C . PRO A 1 206 ? 14.628 5.679 6.445 1.00 85.81 206 PRO A C 1
ATOM 1621 O O . PRO A 1 206 ? 15.525 5.032 6.979 1.00 85.81 206 PRO A O 1
ATOM 1624 N N . PHE A 1 207 ? 13.670 5.098 5.723 1.00 84.69 207 PHE A N 1
ATOM 1625 C CA . PHE A 1 207 ? 13.662 3.673 5.373 1.00 84.69 207 PHE A CA 1
ATOM 1626 C C . PHE A 1 207 ? 14.063 3.470 3.917 1.00 84.69 207 PHE A C 1
ATOM 1628 O O . PHE A 1 207 ? 13.777 4.305 3.065 1.00 84.69 207 PHE A O 1
ATOM 1635 N N . LEU A 1 208 ? 14.713 2.349 3.610 1.00 78.88 208 LEU A N 1
ATOM 1636 C CA . LEU A 1 208 ? 15.209 2.071 2.264 1.00 78.88 208 LEU A CA 1
ATOM 1637 C C . LEU A 1 208 ? 14.112 2.277 1.198 1.00 78.88 208 LEU A C 1
ATOM 1639 O O . LEU A 1 208 ? 12.989 1.801 1.354 1.00 78.88 208 LEU A O 1
ATOM 1643 N N . TYR A 1 209 ? 14.462 2.996 0.127 1.00 76.62 209 TYR A N 1
ATOM 1644 C CA . TYR A 1 209 ? 13.584 3.370 -0.993 1.00 76.62 209 TYR A CA 1
ATOM 1645 C C . TYR A 1 209 ? 12.449 4.363 -0.689 1.00 76.62 209 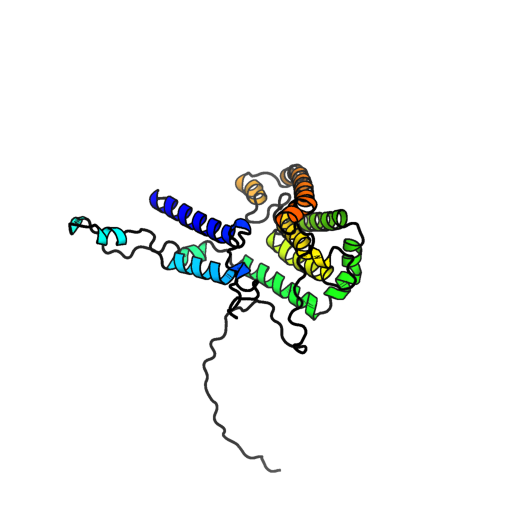TYR A C 1
ATOM 1647 O O . TYR A 1 209 ? 11.658 4.653 -1.586 1.00 76.62 209 TYR A O 1
ATOM 1655 N N . THR A 1 210 ? 12.375 4.950 0.510 1.00 82.69 210 THR A N 1
ATOM 1656 C CA . THR A 1 210 ? 11.422 6.039 0.782 1.00 82.69 210 THR A CA 1
ATOM 1657 C C . THR A 1 210 ? 11.988 7.402 0.362 1.00 82.69 210 THR A C 1
ATOM 1659 O O . THR A 1 210 ? 13.210 7.587 0.325 1.00 82.69 210 THR A O 1
ATOM 1662 N N . PRO A 1 211 ? 11.137 8.408 0.081 1.00 80.69 211 PRO A N 1
ATOM 1663 C CA . PRO A 1 211 ? 11.606 9.773 -0.172 1.00 80.69 211 PRO A CA 1
ATOM 1664 C C . PRO A 1 211 ? 12.500 10.309 0.958 1.00 80.69 211 PRO A C 1
ATOM 1666 O O . PRO A 1 211 ? 13.530 10.929 0.695 1.00 80.69 211 PRO A O 1
ATOM 1669 N N . ALA A 1 212 ? 12.166 9.983 2.212 1.00 86.12 212 ALA A N 1
ATOM 1670 C CA . ALA A 1 212 ? 12.948 10.345 3.392 1.00 86.12 212 ALA A CA 1
ATOM 1671 C C . ALA A 1 212 ? 14.378 9.770 3.361 1.00 86.12 212 ALA A C 1
ATOM 1673 O O . ALA A 1 212 ? 15.331 10.452 3.740 1.00 86.12 212 ALA A O 1
ATOM 1674 N N . TYR A 1 213 ? 14.561 8.549 2.847 1.00 89.06 213 TYR A N 1
ATOM 1675 C CA . TYR A 1 213 ? 15.887 7.957 2.660 1.00 89.06 213 TYR A CA 1
ATOM 1676 C C . TYR A 1 213 ? 16.731 8.740 1.657 1.00 89.06 213 TYR A C 1
ATOM 1678 O O . TYR A 1 213 ? 17.877 9.076 1.954 1.00 89.06 213 TYR A O 1
ATOM 1686 N N . PHE A 1 214 ? 16.172 9.115 0.506 1.00 87.44 214 PHE A N 1
ATOM 1687 C CA . PHE A 1 214 ? 16.908 9.924 -0.469 1.00 87.44 214 PHE A CA 1
ATOM 1688 C C . PHE A 1 214 ? 17.253 11.315 0.083 1.00 87.44 214 PHE A C 1
ATOM 1690 O O . PHE A 1 214 ? 18.378 11.786 -0.091 1.00 87.44 214 PHE A O 1
ATOM 1697 N N . CYS A 1 215 ? 16.348 11.954 0.828 1.00 87.38 215 CYS A N 1
ATOM 1698 C CA . CYS A 1 215 ? 16.639 13.229 1.490 1.00 87.38 215 CYS A CA 1
ATOM 1699 C C . CYS A 1 215 ? 17.781 13.117 2.513 1.00 87.38 215 CYS A C 1
ATOM 1701 O O . CYS A 1 215 ? 18.631 14.008 2.587 1.00 87.38 215 CYS A O 1
ATOM 1703 N N . HIS A 1 216 ? 17.832 12.028 3.283 1.00 89.00 216 HIS A N 1
ATOM 1704 C CA . HIS A 1 216 ? 18.877 11.828 4.282 1.00 89.00 216 HIS A CA 1
ATOM 1705 C C . HIS A 1 216 ? 20.227 11.457 3.651 1.00 89.00 216 HIS A C 1
ATOM 1707 O O . HIS A 1 216 ? 21.227 12.125 3.907 1.00 89.00 216 HIS A O 1
ATOM 1713 N N . TYR A 1 217 ? 20.260 10.432 2.795 1.00 88.81 217 TYR A N 1
ATOM 1714 C CA . TYR A 1 217 ? 21.506 9.883 2.252 1.00 88.81 217 TYR A CA 1
ATOM 1715 C C . TYR A 1 217 ? 22.046 10.674 1.056 1.00 88.81 217 TYR A C 1
ATOM 1717 O O . TYR A 1 217 ? 23.251 10.904 0.969 1.00 88.81 217 TYR A O 1
ATOM 1725 N N . THR A 1 218 ? 21.181 11.126 0.145 1.00 89.69 218 THR A N 1
ATOM 1726 C CA . THR A 1 218 ? 21.593 11.931 -1.018 1.00 89.69 218 THR A CA 1
ATOM 1727 C C . THR A 1 218 ? 21.606 13.418 -0.680 1.00 89.69 218 THR A C 1
ATOM 1729 O O . THR A 1 218 ? 22.573 14.113 -0.983 1.00 89.69 218 THR A O 1
ATOM 1732 N N . GLY A 1 219 ? 20.556 13.905 -0.014 1.00 87.56 219 GLY A N 1
ATOM 1733 C CA . GLY A 1 219 ? 20.413 15.316 0.360 1.00 87.56 219 GLY A CA 1
ATOM 1734 C C . GLY A 1 219 ? 21.196 15.740 1.608 1.00 87.56 219 GLY A C 1
ATOM 1735 O O . GLY A 1 219 ? 21.244 16.932 1.905 1.00 87.56 219 GLY A O 1
ATOM 1736 N N . LYS A 1 220 ? 21.807 14.795 2.344 1.00 91.19 220 LYS A N 1
ATOM 1737 C CA . LYS A 1 220 ? 22.562 15.035 3.592 1.00 91.19 220 LYS A CA 1
ATOM 1738 C C . LYS A 1 220 ? 21.766 15.807 4.656 1.00 91.19 220 LYS A C 1
ATOM 1740 O O . LYS A 1 220 ? 22.338 16.520 5.482 1.00 91.19 220 LYS A O 1
ATOM 1745 N N . VAL A 1 221 ? 20.437 15.680 4.656 1.00 90.00 221 VAL A N 1
ATOM 1746 C CA . VAL A 1 221 ? 19.574 16.357 5.633 1.00 90.00 221 VAL A CA 1
ATOM 1747 C C . VAL A 1 221 ? 19.654 15.619 6.973 1.00 90.00 221 VAL A C 1
ATOM 1749 O O . VAL A 1 221 ? 19.372 14.423 7.021 1.00 90.00 221 VAL A O 1
ATOM 1752 N N . PRO A 1 222 ? 19.990 16.284 8.093 1.00 91.38 222 PRO A N 1
ATOM 1753 C CA . PRO A 1 222 ? 20.054 15.618 9.389 1.00 91.38 222 PRO A CA 1
ATOM 1754 C C . PRO A 1 222 ? 18.662 15.163 9.854 1.00 91.38 222 PRO A C 1
ATOM 1756 O O . PRO A 1 222 ? 17.687 15.913 9.752 1.00 91.38 222 PRO A O 1
ATOM 1759 N N . MET A 1 223 ? 18.586 13.963 10.442 1.00 88.25 223 MET A N 1
ATOM 1760 C CA . MET A 1 223 ? 17.327 13.299 10.821 1.00 88.25 223 MET A CA 1
ATOM 1761 C C . MET A 1 223 ? 16.421 14.178 11.698 1.00 88.25 223 MET A C 1
ATOM 1763 O O . MET A 1 223 ? 15.223 14.271 11.453 1.00 88.25 223 MET A O 1
ATOM 1767 N N . LYS A 1 224 ? 16.993 14.912 12.665 1.00 90.12 224 LYS A N 1
ATOM 1768 C CA . LYS A 1 224 ? 16.233 15.822 13.543 1.00 90.12 224 LYS A CA 1
ATOM 1769 C C . LYS A 1 224 ? 15.488 16.917 12.769 1.00 90.12 224 LYS A C 1
ATOM 1771 O O . LYS A 1 224 ? 14.356 17.246 13.111 1.00 90.12 224 LYS A O 1
ATOM 1776 N N . LYS A 1 225 ? 16.112 17.483 11.726 1.00 90.12 225 LYS A N 1
ATOM 1777 C CA . LYS A 1 225 ? 15.459 18.489 10.873 1.00 90.12 225 LYS A CA 1
ATOM 1778 C C . LYS A 1 225 ? 14.382 17.830 10.014 1.00 90.12 225 LYS A C 1
ATOM 1780 O O . LYS A 1 225 ? 13.287 18.366 9.921 1.00 90.12 225 LYS A O 1
ATOM 1785 N N . MET A 1 226 ? 14.672 16.655 9.457 1.00 89.50 226 MET A N 1
ATOM 1786 C CA . MET A 1 226 ? 13.726 15.903 8.632 1.00 89.50 226 MET A CA 1
ATOM 1787 C C . MET A 1 226 ? 12.431 15.588 9.387 1.00 89.50 226 MET A C 1
ATOM 1789 O O . MET A 1 226 ? 11.358 15.936 8.904 1.00 89.50 226 MET A O 1
ATOM 1793 N N . VAL A 1 227 ? 12.529 15.035 10.601 1.00 90.19 227 VAL A N 1
ATOM 1794 C CA . VAL A 1 227 ? 11.367 14.734 11.454 1.00 90.19 227 VAL A CA 1
ATOM 1795 C C . VAL A 1 227 ? 10.566 16.004 11.750 1.00 90.19 227 VAL A C 1
ATOM 1797 O O . VAL A 1 227 ? 9.357 16.025 11.535 1.00 90.19 227 VAL A O 1
ATOM 1800 N N . LYS A 1 228 ? 11.235 17.089 12.170 1.00 89.81 228 LYS A N 1
ATOM 1801 C CA . LYS A 1 228 ? 10.573 18.357 12.518 1.00 89.81 228 LYS A CA 1
ATOM 1802 C C . LYS A 1 228 ? 9.717 18.906 11.373 1.00 89.81 228 LYS A C 1
ATOM 1804 O O . LYS A 1 228 ? 8.597 19.341 11.617 1.00 89.81 228 LYS A O 1
ATOM 1809 N N . TYR A 1 229 ? 10.230 18.889 10.143 1.00 88.69 229 TYR A N 1
ATOM 1810 C CA . TYR A 1 229 ? 9.490 19.388 8.979 1.00 88.69 229 TYR A CA 1
ATOM 1811 C C . TYR A 1 229 ? 8.450 18.388 8.456 1.00 88.69 229 TYR A C 1
ATOM 1813 O O . TYR A 1 229 ? 7.425 18.795 7.914 1.00 88.69 229 TYR A O 1
ATOM 1821 N N . SER A 1 230 ? 8.675 17.089 8.655 1.00 89.69 230 SER A N 1
ATOM 1822 C CA . SER A 1 230 ? 7.811 16.034 8.117 1.00 89.69 230 SER A CA 1
ATOM 1823 C C . SER A 1 230 ? 6.585 15.739 8.979 1.00 89.69 230 SER A C 1
ATOM 1825 O O . SER A 1 230 ? 5.589 15.257 8.448 1.00 89.69 230 SER A O 1
ATOM 1827 N N . ILE A 1 231 ? 6.610 16.063 10.278 1.00 90.69 231 ILE A N 1
ATOM 1828 C CA . ILE A 1 231 ? 5.450 15.890 11.173 1.00 90.69 231 ILE A CA 1
ATOM 1829 C C . ILE A 1 231 ? 4.226 16.639 10.640 1.00 90.69 231 ILE A C 1
ATOM 1831 O O . ILE A 1 231 ? 3.142 16.065 10.570 1.00 90.69 231 ILE A O 1
ATOM 1835 N N . LEU A 1 232 ? 4.395 17.895 10.216 1.00 91.56 232 LEU A N 1
ATOM 1836 C CA . LEU A 1 232 ? 3.282 18.682 9.685 1.00 91.56 232 LEU A CA 1
ATOM 1837 C C . LEU A 1 232 ? 2.714 18.048 8.407 1.00 91.56 232 LEU A C 1
ATOM 1839 O O . LEU A 1 232 ? 1.500 17.924 8.271 1.00 91.56 232 LEU A O 1
ATOM 1843 N N . SER A 1 233 ? 3.587 17.580 7.508 1.00 90.19 233 SER A N 1
ATOM 1844 C CA . SER A 1 233 ? 3.165 16.871 6.295 1.00 90.19 233 SER A CA 1
ATOM 1845 C C . SER A 1 233 ? 2.414 15.580 6.625 1.00 90.19 233 SER A C 1
ATOM 1847 O O . SER A 1 233 ? 1.400 15.292 5.999 1.00 90.19 233 SER A O 1
ATOM 1849 N N . ALA A 1 234 ? 2.868 14.820 7.626 1.00 90.50 234 ALA A N 1
ATOM 1850 C CA . ALA A 1 234 ? 2.203 13.595 8.059 1.00 90.50 234 ALA A CA 1
ATOM 1851 C C . ALA A 1 234 ? 0.800 13.868 8.622 1.00 90.50 234 ALA A C 1
ATOM 1853 O O . ALA A 1 234 ? -0.129 13.137 8.292 1.00 90.50 234 ALA A O 1
ATOM 1854 N N . ILE A 1 235 ? 0.625 14.940 9.403 1.00 92.31 235 ILE A N 1
ATOM 1855 C CA . ILE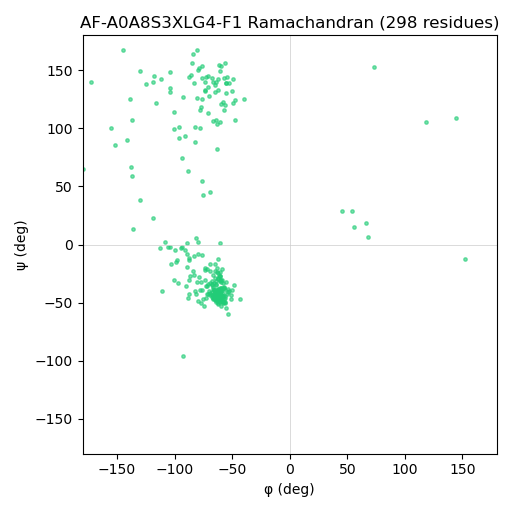 A 1 235 ? -0.685 15.354 9.935 1.00 92.31 235 ILE A CA 1
ATOM 1856 C C . ILE A 1 235 ? -1.623 15.789 8.803 1.00 92.31 235 ILE A C 1
ATOM 1858 O O . ILE A 1 235 ? -2.784 15.389 8.774 1.00 92.31 235 ILE A O 1
ATOM 1862 N N . ILE A 1 236 ? -1.128 16.564 7.835 1.00 93.75 236 ILE A N 1
ATOM 1863 C CA . ILE A 1 236 ? -1.934 16.984 6.680 1.00 93.75 236 ILE A CA 1
ATOM 1864 C C . ILE A 1 236 ? -2.371 15.758 5.867 1.00 93.75 236 ILE A C 1
ATOM 1866 O O . ILE A 1 236 ? -3.557 15.600 5.587 1.00 93.75 236 ILE A O 1
ATOM 1870 N N . CYS A 1 237 ? -1.446 14.850 5.541 1.00 92.50 237 CYS A N 1
ATOM 1871 C CA . CYS A 1 237 ? -1.768 13.615 4.824 1.00 92.50 237 CYS A CA 1
ATOM 1872 C C . CYS A 1 237 ? -2.742 12.725 5.607 1.00 92.50 237 CYS A C 1
ATOM 1874 O O . CYS A 1 237 ? -3.650 12.163 5.005 1.00 92.50 237 CYS A O 1
ATOM 1876 N N . MET A 1 238 ? -2.597 12.632 6.931 1.00 94.06 238 MET A N 1
ATOM 1877 C CA . MET A 1 238 ? -3.522 11.907 7.806 1.00 94.06 238 MET A CA 1
ATOM 1878 C C . MET A 1 238 ? -4.954 12.425 7.664 1.00 94.06 238 MET A C 1
ATOM 1880 O O . MET A 1 238 ? -5.866 11.631 7.448 1.00 94.06 238 MET A O 1
ATOM 1884 N N . ILE A 1 239 ? -5.146 13.745 7.734 1.00 94.62 239 ILE A N 1
ATOM 1885 C CA . ILE A 1 239 ? -6.470 14.368 7.604 1.00 94.62 239 ILE A CA 1
ATOM 1886 C C . ILE A 1 239 ? -7.030 14.145 6.197 1.00 94.62 239 ILE A C 1
ATOM 1888 O O . ILE A 1 239 ? -8.187 13.764 6.056 1.00 94.62 239 ILE A O 1
ATOM 1892 N N . ILE A 1 240 ? -6.214 14.327 5.152 1.00 95.00 240 ILE A N 1
ATOM 1893 C CA . ILE A 1 240 ? -6.641 14.120 3.758 1.00 95.00 240 ILE A CA 1
ATOM 1894 C C . ILE A 1 240 ? -7.064 12.665 3.532 1.00 95.00 240 ILE A C 1
ATOM 1896 O O . ILE A 1 240 ? -8.121 12.432 2.954 1.00 95.00 240 ILE A O 1
ATOM 1900 N N . ILE A 1 241 ? 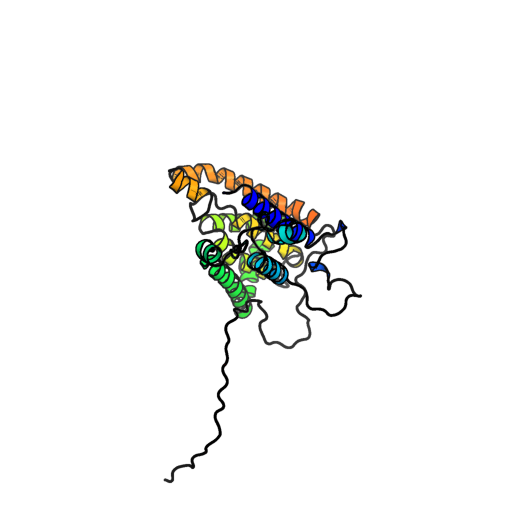-6.272 11.688 3.988 1.00 94.38 241 ILE A N 1
ATOM 1901 C CA . ILE A 1 241 ? -6.600 10.261 3.853 1.00 94.38 241 ILE A CA 1
ATOM 1902 C C . ILE A 1 241 ? -7.877 9.942 4.623 1.00 94.38 241 ILE A C 1
ATOM 1904 O O . ILE A 1 241 ? -8.757 9.283 4.082 1.00 94.38 241 ILE A O 1
ATOM 1908 N N . TRP A 1 242 ? -8.012 10.440 5.852 1.00 94.12 242 TRP A N 1
ATOM 1909 C CA . TRP A 1 242 ? -9.222 10.252 6.644 1.00 94.12 242 TRP A CA 1
ATOM 1910 C C . TRP A 1 242 ? -10.466 10.800 5.933 1.00 94.12 242 TRP A C 1
ATOM 1912 O O . TRP A 1 242 ? -11.439 10.069 5.758 1.00 94.12 242 TRP A O 1
ATOM 1922 N N . LEU A 1 243 ? -10.422 12.042 5.441 1.00 93.56 243 LEU A N 1
ATOM 1923 C CA . LEU A 1 243 ? -11.530 12.640 4.691 1.00 93.56 243 LEU A CA 1
ATOM 1924 C C . LEU A 1 243 ? -11.816 11.880 3.388 1.00 93.56 243 LEU A C 1
ATOM 1926 O O . LEU A 1 243 ? -12.976 11.644 3.050 1.00 93.56 243 LEU A O 1
ATOM 1930 N N . ALA A 1 244 ? -10.777 11.455 2.668 1.00 91.06 244 ALA A N 1
ATOM 1931 C CA . ALA A 1 244 ? -10.928 10.691 1.436 1.00 91.06 244 ALA A CA 1
ATOM 1932 C C . ALA A 1 244 ? -11.584 9.325 1.690 1.00 91.06 244 ALA A C 1
ATOM 1934 O O . ALA A 1 244 ? -12.480 8.936 0.946 1.00 91.06 244 ALA A O 1
ATOM 1935 N N . VAL A 1 245 ? -11.191 8.613 2.749 1.00 89.62 245 VAL A N 1
ATOM 1936 C CA . VAL A 1 245 ? -11.760 7.300 3.093 1.00 89.62 245 VAL A CA 1
ATOM 1937 C C . VAL A 1 245 ? -13.184 7.428 3.642 1.00 89.62 245 VAL A C 1
ATOM 1939 O O . VAL A 1 245 ? -14.018 6.585 3.331 1.00 89.62 245 VAL A O 1
ATOM 1942 N N . CYS A 1 246 ? -13.493 8.476 4.408 1.00 87.38 246 CYS A N 1
ATOM 1943 C CA . CYS A 1 246 ? -14.830 8.667 4.980 1.00 87.38 246 CYS A CA 1
ATOM 1944 C C . CYS A 1 246 ? -15.855 9.197 3.968 1.00 87.38 246 CYS A C 1
ATOM 1946 O O . CYS A 1 246 ? -17.000 8.762 3.994 1.00 87.38 246 CYS A O 1
ATOM 1948 N N . PHE A 1 247 ? -15.470 10.124 3.083 1.00 86.56 247 PHE A N 1
ATOM 1949 C CA . PHE A 1 247 ? -16.426 10.829 2.217 1.00 86.56 247 PHE A CA 1
ATOM 1950 C C . PHE A 1 247 ? -16.306 10.464 0.740 1.00 86.56 247 PHE A C 1
ATOM 1952 O O . PHE A 1 247 ? -17.317 10.327 0.060 1.00 86.56 247 PHE A O 1
ATOM 1959 N N . TRP A 1 248 ? -15.089 10.295 0.221 1.00 83.69 248 TRP A N 1
ATOM 1960 C CA . TRP A 1 248 ? -14.899 10.067 -1.213 1.00 83.69 248 TRP A CA 1
ATOM 1961 C C . TRP A 1 248 ? -14.984 8.582 -1.576 1.00 83.69 248 TRP A C 1
ATOM 1963 O O . TRP A 1 248 ? -15.633 8.208 -2.553 1.00 83.69 248 TRP A O 1
ATOM 1973 N N . ALA A 1 249 ? -14.369 7.716 -0.774 1.00 82.12 249 ALA A N 1
ATOM 1974 C CA . ALA A 1 249 ? -14.322 6.290 -1.054 1.00 82.12 249 ALA A CA 1
ATOM 1975 C C . ALA A 1 249 ? -15.714 5.620 -1.100 1.00 82.12 249 ALA A C 1
ATOM 1977 O O . ALA A 1 249 ? -15.949 4.852 -2.037 1.00 82.12 249 ALA A O 1
ATOM 1978 N N . PRO A 1 250 ? -16.674 5.928 -0.203 1.00 79.50 250 PRO A N 1
ATOM 1979 C CA . PRO A 1 250 ? -18.029 5.396 -0.325 1.00 79.50 250 PRO A CA 1
ATOM 1980 C C . PRO A 1 250 ? -18.697 5.836 -1.631 1.00 79.50 250 PRO A C 1
ATOM 1982 O O . PRO A 1 250 ? -19.226 5.004 -2.352 1.00 79.50 250 PRO A O 1
ATOM 1985 N N . VAL A 1 251 ? -18.569 7.108 -2.021 1.00 79.69 251 VAL A N 1
ATOM 1986 C CA . VAL A 1 251 ? -19.181 7.637 -3.255 1.00 79.69 251 VAL A CA 1
ATOM 1987 C C . VAL A 1 251 ? -18.662 6.931 -4.513 1.00 79.69 251 VAL A C 1
ATOM 1989 O O . VAL A 1 251 ? -19.421 6.685 -5.449 1.00 79.69 251 VAL A O 1
ATOM 1992 N N . VAL A 1 252 ? -17.370 6.595 -4.555 1.00 76.38 252 VAL A N 1
ATOM 1993 C CA . VAL A 1 252 ? -16.752 5.953 -5.727 1.00 76.38 252 VAL A CA 1
ATOM 1994 C C . VAL A 1 252 ? -17.043 4.454 -5.773 1.00 76.38 252 VAL A C 1
ATOM 1996 O O . VAL A 1 252 ? -17.419 3.927 -6.825 1.00 76.38 252 VAL A O 1
ATOM 1999 N N . TRP A 1 253 ? -16.843 3.754 -4.655 1.00 68.81 253 TRP A N 1
ATOM 2000 C CA . TRP A 1 253 ? -16.859 2.291 -4.633 1.00 68.81 253 TRP A CA 1
ATOM 2001 C C . TRP A 1 253 ? -18.199 1.695 -4.200 1.00 68.81 253 TRP A C 1
ATOM 2003 O O . TRP A 1 253 ? -18.576 0.663 -4.751 1.00 68.81 253 TRP A O 1
ATOM 2013 N N . ASP A 1 254 ? -18.941 2.347 -3.307 1.00 72.25 254 ASP A N 1
ATOM 2014 C CA . ASP A 1 254 ? -20.214 1.859 -2.759 1.00 72.25 254 ASP A CA 1
ATOM 2015 C C . ASP A 1 254 ? -21.279 2.976 -2.666 1.00 72.25 254 ASP A C 1
ATOM 2017 O O . ASP A 1 254 ? -21.660 3.403 -1.574 1.00 72.25 254 ASP A O 1
ATOM 2021 N N . PRO A 1 255 ? -21.755 3.497 -3.814 1.00 65.31 255 PRO A N 1
ATOM 2022 C CA . PRO A 1 255 ? -22.752 4.565 -3.833 1.00 65.31 255 PRO A CA 1
ATOM 2023 C C . PRO A 1 255 ? -24.140 4.118 -3.341 1.00 65.31 255 PRO A C 1
ATOM 2025 O O . PRO A 1 255 ? -24.960 4.978 -3.033 1.00 65.31 255 PRO A O 1
ATOM 2028 N N . SER A 1 256 ? -24.417 2.808 -3.279 1.00 63.66 256 SER A N 1
ATOM 2029 C CA . SER A 1 256 ? -25.664 2.248 -2.736 1.00 63.66 256 SER A CA 1
ATOM 2030 C C . SER A 1 256 ? -25.603 2.005 -1.222 1.00 63.66 256 SER A C 1
ATOM 2032 O O . SER A 1 256 ? -26.650 1.810 -0.608 1.00 63.66 256 SER A O 1
ATOM 2034 N N . GLY A 1 257 ? -24.414 2.055 -0.605 1.00 64.75 257 GLY A N 1
ATOM 2035 C CA . GLY A 1 257 ? -24.224 1.823 0.831 1.00 64.75 257 GLY A CA 1
ATOM 2036 C C . GLY A 1 257 ? -24.539 0.388 1.262 1.00 64.75 257 GLY A C 1
ATOM 2037 O O . GLY A 1 257 ? -24.794 0.132 2.440 1.00 64.75 257 GLY A O 1
ATOM 2038 N N . GLU A 1 258 ? -24.568 -0.547 0.313 1.00 60.38 258 GLU A N 1
ATOM 2039 C CA . GLU A 1 258 ? -24.905 -1.950 0.571 1.00 60.38 258 GLU A CA 1
ATOM 2040 C C . GLU A 1 258 ? -23.757 -2.672 1.292 1.00 60.38 258 GLU A C 1
ATOM 2042 O O . GLU A 1 258 ? -23.986 -3.665 1.991 1.00 60.38 258 GLU A O 1
ATOM 2047 N N . GLY A 1 259 ? -22.545 -2.113 1.212 1.00 60.31 259 GLY A N 1
ATOM 2048 C CA . GLY A 1 259 ? -21.322 -2.707 1.714 1.00 60.31 259 GLY A CA 1
ATOM 2049 C C . GLY A 1 259 ? -20.855 -3.866 0.842 1.00 60.31 259 GLY A C 1
ATOM 2050 O O . GLY A 1 259 ? -21.636 -4.580 0.216 1.00 60.31 259 GLY A O 1
ATOM 2051 N N . PHE A 1 260 ? -19.548 -4.102 0.839 1.00 60.47 260 PHE A N 1
ATOM 2052 C CA . PHE A 1 260 ? -18.997 -5.353 0.335 1.00 60.47 260 PHE A CA 1
ATOM 2053 C C . PHE A 1 260 ? -18.780 -6.254 1.543 1.00 60.47 260 PHE A C 1
ATOM 2055 O O . PHE A 1 260 ? -17.732 -6.182 2.190 1.00 60.47 260 PHE A O 1
ATOM 2062 N N . SER A 1 261 ? -19.772 -7.080 1.879 1.00 51.19 261 SER A N 1
ATOM 2063 C CA . SER A 1 261 ? -19.520 -8.161 2.825 1.00 51.19 261 SER A CA 1
ATOM 2064 C C . SER A 1 261 ? -18.510 -9.129 2.195 1.00 51.19 261 SER A C 1
ATOM 2066 O O . SER A 1 261 ? -18.580 -9.409 0.990 1.00 51.19 261 SER A O 1
ATOM 2068 N N . PRO A 1 262 ? -17.541 -9.656 2.963 1.00 44.97 262 PRO A N 1
ATOM 2069 C CA . PRO A 1 262 ? -16.879 -10.873 2.535 1.00 44.97 262 PRO A CA 1
ATOM 2070 C C . PRO A 1 262 ? -17.987 -11.915 2.368 1.00 44.97 262 PRO A C 1
ATOM 2072 O O . PRO A 1 262 ? -18.677 -12.231 3.336 1.00 44.97 262 PRO A O 1
ATOM 2075 N N . LEU A 1 263 ? -18.211 -12.387 1.136 1.00 35.41 263 LEU A N 1
ATOM 2076 C CA . LEU A 1 263 ? -19.080 -13.535 0.892 1.00 35.41 263 LEU A CA 1
ATOM 2077 C C . LEU A 1 263 ? -18.670 -14.613 1.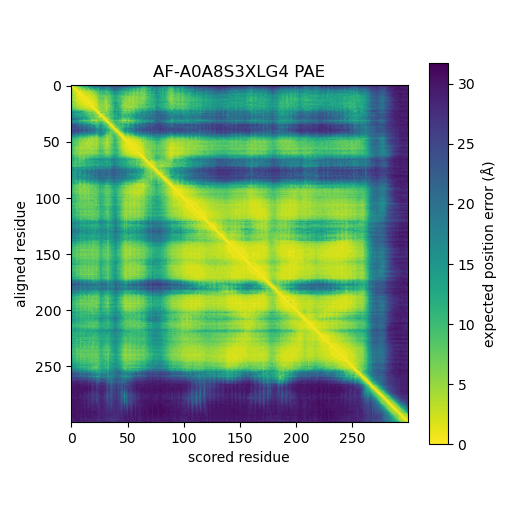894 1.00 35.41 263 LEU A C 1
ATOM 2079 O O . LEU A 1 263 ? -17.487 -14.969 1.949 1.00 35.41 263 LEU A O 1
ATOM 2083 N N . ALA A 1 264 ? -19.627 -15.096 2.688 1.00 33.47 264 ALA A N 1
ATOM 2084 C CA . ALA A 1 264 ? -19.437 -16.345 3.395 1.00 33.47 264 ALA A CA 1
ATOM 2085 C C . ALA A 1 264 ? -18.952 -17.344 2.339 1.00 33.47 264 ALA A C 1
ATOM 2087 O O . ALA A 1 264 ? -19.585 -17.511 1.290 1.00 33.47 264 ALA A O 1
ATOM 2088 N N . GLY A 1 265 ? -17.770 -17.930 2.557 1.00 30.62 265 GLY A N 1
ATOM 2089 C CA . GLY A 1 265 ? -17.402 -19.123 1.802 1.00 30.62 265 GLY A CA 1
ATOM 2090 C C . GLY A 1 265 ? -18.582 -20.092 1.897 1.00 30.62 265 GLY A C 1
ATOM 2091 O O . GLY A 1 265 ? -19.239 -20.087 2.936 1.00 30.62 265 GLY A O 1
ATOM 2092 N N . PRO A 1 266 ? -18.905 -20.829 0.824 1.00 29.03 266 PRO A N 1
ATOM 2093 C CA . PRO A 1 266 ? -20.182 -21.519 0.683 1.00 29.03 266 PRO A CA 1
ATOM 2094 C C . PRO A 1 266 ? -20.512 -22.294 1.960 1.00 29.03 266 PRO A C 1
ATOM 2096 O O . PRO A 1 266 ? -19.861 -23.289 2.282 1.00 29.03 266 PRO A O 1
ATOM 2099 N N . GLU A 1 267 ? -21.484 -21.777 2.712 1.00 29.03 267 GLU A N 1
ATOM 2100 C CA . GLU A 1 267 ? -21.999 -22.407 3.917 1.00 29.03 267 GLU A CA 1
ATOM 2101 C C . GLU A 1 267 ? -22.643 -23.724 3.483 1.00 29.03 267 GLU A C 1
ATOM 2103 O O . GLU A 1 267 ? -23.668 -23.742 2.803 1.00 29.03 267 GLU A O 1
ATOM 2108 N N . GLY A 1 268 ? -21.965 -24.829 3.795 1.00 28.70 268 GLY A N 1
ATOM 2109 C CA . GLY A 1 268 ? -22.382 -26.177 3.416 1.00 28.70 268 GLY A CA 1
ATOM 2110 C C . GLY A 1 268 ? -21.250 -27.193 3.256 1.00 28.70 268 GLY A C 1
ATOM 2111 O O . GLY A 1 268 ? -21.533 -28.386 3.202 1.00 28.70 268 GLY A O 1
ATOM 2112 N N . ALA A 1 269 ? -19.980 -26.778 3.210 1.00 24.16 269 ALA A N 1
ATOM 2113 C CA . ALA A 1 269 ? -18.864 -27.724 3.252 1.00 24.16 269 ALA A CA 1
ATOM 2114 C C . ALA A 1 269 ? -18.392 -27.923 4.708 1.00 24.16 269 ALA A C 1
ATOM 2116 O O . ALA A 1 269 ? -18.134 -26.927 5.387 1.00 24.16 269 ALA A O 1
ATOM 2117 N N . PRO A 1 270 ? -18.310 -29.172 5.206 1.00 25.88 270 PRO A N 1
ATOM 2118 C CA . PRO A 1 270 ? -17.915 -29.455 6.581 1.00 25.88 270 PRO A CA 1
ATOM 2119 C C . PRO A 1 270 ? -16.503 -28.924 6.852 1.00 25.88 270 PRO A C 1
ATOM 2121 O O . PRO A 1 270 ? -15.668 -28.862 5.950 1.00 25.88 270 PRO A O 1
ATOM 2124 N N . GLU A 1 271 ? -16.268 -28.530 8.104 1.00 37.03 271 GLU A N 1
ATOM 2125 C CA . GLU A 1 271 ? -14.980 -28.081 8.628 1.00 37.03 271 GLU A CA 1
ATOM 2126 C C . GLU A 1 271 ? -13.809 -28.920 8.094 1.00 37.03 271 GLU A C 1
ATOM 2128 O O . GLU A 1 271 ? -13.770 -30.138 8.258 1.00 37.03 271 GLU A O 1
ATOM 2133 N N . GLY A 1 272 ? -12.824 -28.248 7.496 1.00 29.59 272 GLY A N 1
ATOM 2134 C CA . GLY A 1 272 ? -11.534 -28.850 7.178 1.00 29.59 272 GLY A CA 1
ATOM 2135 C C . GLY A 1 272 ? -10.931 -28.347 5.873 1.00 29.59 272 GLY A C 1
ATOM 2136 O O . GLY A 1 272 ? -11.363 -28.726 4.791 1.00 29.59 272 GLY A O 1
ATOM 2137 N N . GLY A 1 273 ? -9.863 -27.556 5.981 1.00 25.94 273 GLY A N 1
ATOM 2138 C CA . GLY A 1 273 ? -8.921 -27.350 4.880 1.00 25.94 273 GLY A CA 1
ATOM 2139 C C . GLY A 1 273 ? -8.822 -25.908 4.404 1.00 25.94 273 GLY A C 1
ATOM 2140 O O . GLY A 1 273 ? -9.695 -25.390 3.714 1.00 25.94 273 GLY A O 1
ATOM 2141 N N . GLY A 1 274 ? -7.710 -25.273 4.770 1.00 36.66 274 GLY A N 1
ATOM 2142 C CA . GLY A 1 274 ? -7.331 -23.936 4.348 1.00 36.66 274 GLY A CA 1
ATOM 2143 C C . GLY A 1 274 ? -7.340 -23.745 2.830 1.00 36.66 274 GLY A C 1
ATOM 2144 O O . GLY A 1 274 ? -6.860 -24.566 2.059 1.00 36.66 274 GLY A O 1
ATOM 2145 N N . GLY A 1 275 ? -7.848 -22.586 2.424 1.00 28.55 275 GLY A N 1
ATOM 2146 C CA . GLY A 1 275 ? -7.744 -22.050 1.070 1.00 28.55 275 GLY A CA 1
ATOM 2147 C C . GLY A 1 275 ? -7.241 -20.611 1.099 1.00 28.55 275 GLY A C 1
ATOM 2148 O O . GLY A 1 275 ? -7.728 -19.758 0.361 1.00 28.55 275 GLY A O 1
ATOM 2149 N N . GLY A 1 276 ? -6.305 -20.314 2.007 1.00 30.77 276 GLY A N 1
ATOM 2150 C CA . GLY A 1 276 ? -5.494 -19.107 1.932 1.00 30.77 276 GLY A CA 1
ATOM 2151 C C . GLY A 1 276 ? -4.607 -19.234 0.704 1.00 30.77 276 GLY A C 1
ATOM 2152 O O . GLY A 1 276 ? -3.696 -20.050 0.693 1.00 30.77 276 GLY A O 1
ATOM 2153 N N . GLY A 1 277 ? -4.924 -18.478 -0.349 1.00 32.59 277 GLY A N 1
ATOM 2154 C CA . GLY A 1 277 ? -4.216 -18.498 -1.628 1.00 32.59 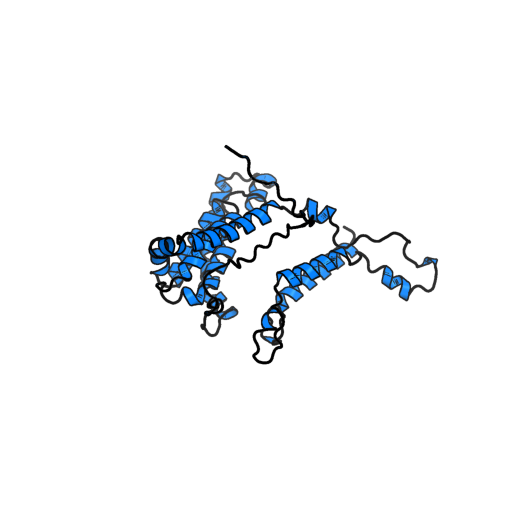277 GLY A CA 1
ATOM 2155 C C . GLY A 1 277 ? -2.763 -18.051 -1.485 1.00 32.59 277 GLY A C 1
ATOM 2156 O O . GLY A 1 277 ? -2.432 -16.898 -1.750 1.00 32.59 277 GLY A O 1
ATOM 2157 N N . GLY A 1 278 ? -1.926 -18.992 -1.075 1.00 34.66 278 GLY A N 1
ATOM 2158 C CA . GLY A 1 278 ? -0.480 -18.938 -1.018 1.00 34.66 278 GLY A CA 1
ATOM 2159 C C . GLY A 1 278 ? 0.072 -20.261 -1.528 1.00 34.66 278 GLY A C 1
ATOM 2160 O O . GLY A 1 278 ? 0.773 -20.944 -0.799 1.00 34.66 278 GLY A O 1
ATOM 2161 N N . ASP A 1 279 ? -0.244 -20.633 -2.769 1.00 34.47 279 ASP A N 1
ATOM 2162 C CA . ASP A 1 279 ? 0.417 -21.773 -3.404 1.00 34.47 279 ASP A CA 1
ATOM 2163 C C . ASP A 1 279 ? 1.758 -21.317 -3.972 1.00 34.47 279 ASP A C 1
ATOM 2165 O O . ASP A 1 279 ? 1.898 -20.880 -5.119 1.00 34.47 279 ASP A O 1
ATOM 2169 N N . ALA A 1 280 ? 2.763 -21.401 -3.103 1.00 32.28 280 ALA A N 1
ATOM 2170 C CA . ALA A 1 280 ? 4.143 -21.570 -3.500 1.00 32.28 280 ALA A CA 1
ATOM 2171 C C . ALA A 1 280 ? 4.247 -22.895 -4.272 1.00 32.28 280 ALA A C 1
ATOM 2173 O O . ALA A 1 280 ? 4.189 -23.978 -3.697 1.00 32.28 280 ALA A O 1
ATOM 2174 N N . GLY A 1 281 ? 4.377 -22.804 -5.596 1.00 28.27 281 GLY A N 1
ATOM 2175 C CA . GLY A 1 281 ? 4.650 -23.956 -6.445 1.00 28.27 281 GLY A CA 1
ATOM 2176 C C . GLY A 1 281 ? 6.006 -24.569 -6.097 1.00 28.27 281 GLY A C 1
ATOM 2177 O O . GLY A 1 281 ? 7.049 -24.038 -6.475 1.00 28.27 281 GLY A O 1
ATOM 2178 N N . GLY A 1 282 ? 5.980 -25.696 -5.394 1.00 31.81 282 GLY A N 1
ATOM 2179 C CA . GLY A 1 282 ? 7.137 -26.536 -5.120 1.00 31.81 282 GLY A CA 1
ATOM 2180 C C . GLY A 1 282 ? 6.676 -27.962 -4.857 1.00 31.81 282 GLY A C 1
ATOM 2181 O O . GLY A 1 282 ? 6.203 -28.267 -3.771 1.00 31.81 282 GLY A O 1
ATOM 2182 N N . GLY A 1 283 ? 6.789 -28.832 -5.860 1.00 28.27 283 GLY A N 1
ATOM 2183 C CA . GLY A 1 283 ? 6.367 -30.225 -5.737 1.00 28.27 283 GLY A CA 1
ATOM 2184 C C . GLY A 1 283 ? 6.606 -31.031 -7.006 1.00 28.27 283 GLY A C 1
ATOM 2185 O O . GLY A 1 283 ? 5.661 -31.461 -7.656 1.00 28.27 283 GLY A O 1
ATOM 2186 N N . GLY A 1 284 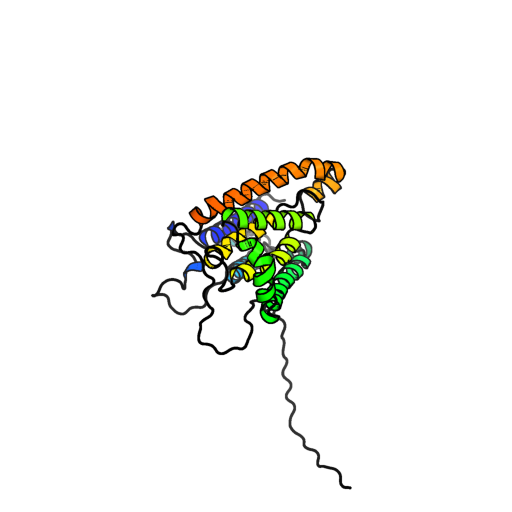? 7.874 -31.217 -7.377 1.00 29.38 284 GLY A N 1
ATOM 2187 C CA . GLY A 1 284 ? 8.264 -32.293 -8.284 1.00 29.38 284 GLY A CA 1
ATOM 2188 C C . GLY A 1 284 ? 8.307 -33.603 -7.501 1.00 29.38 284 GLY A C 1
ATOM 2189 O O . GLY A 1 284 ? 9.268 -33.846 -6.779 1.00 29.38 284 GLY A O 1
ATOM 2190 N N . GLY A 1 285 ? 7.261 -34.420 -7.616 1.00 29.48 285 GLY A N 1
ATOM 2191 C CA . GLY A 1 285 ? 7.231 -35.786 -7.100 1.00 29.48 285 GLY A CA 1
ATOM 2192 C C . GLY A 1 285 ? 7.595 -36.769 -8.207 1.00 29.48 285 GLY A C 1
ATOM 2193 O O . GLY A 1 285 ? 6.767 -37.067 -9.063 1.00 29.48 285 GLY A O 1
ATOM 2194 N N . GLY A 1 286 ? 8.837 -37.254 -8.202 1.00 29.56 286 GLY A N 1
ATOM 2195 C CA . GLY A 1 286 ? 9.226 -38.452 -8.939 1.00 29.56 286 GLY A CA 1
ATOM 2196 C C . GLY A 1 286 ? 8.752 -39.679 -8.168 1.00 29.56 286 GLY A C 1
ATOM 2197 O O . GLY A 1 286 ? 9.185 -39.902 -7.041 1.00 29.56 286 GLY A O 1
ATOM 2198 N N . GLY A 1 287 ? 7.834 -40.439 -8.763 1.00 28.33 287 GLY A N 1
ATOM 2199 C CA . GLY A 1 287 ? 7.382 -41.722 -8.241 1.00 28.33 287 GLY A CA 1
ATOM 2200 C C . GLY A 1 287 ? 8.439 -42.806 -8.440 1.00 28.33 287 GLY A C 1
ATOM 2201 O O . GLY A 1 287 ? 8.971 -42.970 -9.536 1.00 28.33 287 GLY A O 1
ATOM 2202 N N . GLY A 1 288 ? 8.710 -43.558 -7.380 1.00 28.75 288 GLY A N 1
ATOM 2203 C CA . GLY A 1 288 ? 9.401 -44.841 -7.419 1.00 28.75 288 GLY A CA 1
ATOM 2204 C C . GLY A 1 288 ? 8.658 -45.786 -6.487 1.00 28.75 288 GLY A C 1
ATOM 2205 O O . GLY A 1 288 ? 8.680 -45.585 -5.276 1.00 28.75 288 GLY A O 1
ATOM 2206 N N . GLY A 1 289 ? 7.927 -46.738 -7.069 1.00 30.47 289 GLY A N 1
ATOM 2207 C CA . GLY A 1 289 ? 7.165 -47.753 -6.348 1.00 30.47 289 GLY A CA 1
ATOM 2208 C C . GLY A 1 289 ? 8.079 -48.689 -5.561 1.00 30.47 289 GLY A C 1
ATOM 2209 O O . GLY A 1 289 ? 9.123 -49.106 -6.060 1.00 30.47 289 GLY A O 1
ATOM 2210 N N . GLY A 1 290 ? 7.678 -48.988 -4.328 1.00 30.33 290 GLY A N 1
ATOM 2211 C CA . GLY A 1 290 ? 8.221 -50.079 -3.532 1.00 30.33 290 GLY A CA 1
ATOM 2212 C C . GLY A 1 290 ? 7.258 -51.255 -3.600 1.00 30.33 290 GLY A C 1
ATOM 2213 O O . GLY A 1 290 ? 6.128 -51.129 -3.136 1.00 30.33 290 GLY A O 1
ATOM 2214 N N . ASP A 1 291 ? 7.718 -52.343 -4.213 1.00 34.09 291 ASP A N 1
ATOM 2215 C CA . ASP A 1 291 ? 7.081 -53.656 -4.205 1.00 34.09 291 ASP A CA 1
ATOM 2216 C C . ASP A 1 291 ? 7.234 -54.331 -2.837 1.00 34.09 291 ASP A C 1
ATOM 2218 O O . ASP A 1 291 ? 8.264 -54.224 -2.163 1.00 34.09 291 ASP A O 1
ATOM 2222 N N . ASP A 1 292 ? 6.180 -55.057 -2.480 1.00 31.86 292 ASP A N 1
ATOM 2223 C CA . ASP A 1 292 ? 6.030 -55.903 -1.308 1.00 31.86 292 ASP A CA 1
ATOM 2224 C C . ASP A 1 292 ? 7.040 -57.064 -1.279 1.00 31.86 292 ASP A C 1
ATOM 2226 O O . ASP A 1 292 ? 7.198 -57.820 -2.237 1.00 31.86 292 ASP A O 1
ATOM 2230 N N . GLY A 1 293 ? 7.672 -57.267 -0.123 1.00 32.47 293 GLY A N 1
ATOM 2231 C CA . GLY A 1 293 ? 8.537 -58.413 0.148 1.00 32.47 293 GLY A CA 1
ATOM 2232 C C . GLY A 1 293 ? 8.548 -58.739 1.636 1.00 32.47 293 GLY A C 1
ATOM 2233 O O . GLY A 1 293 ? 9.390 -58.246 2.382 1.00 32.47 293 GLY A O 1
ATOM 2234 N N . GLY A 1 294 ? 7.572 -59.539 2.071 1.00 32.47 294 GLY A N 1
ATOM 2235 C CA . GLY A 1 294 ? 7.408 -59.976 3.456 1.00 32.47 294 GLY A CA 1
ATOM 2236 C C . GLY A 1 294 ? 8.580 -60.811 3.984 1.00 32.47 294 GLY A C 1
ATOM 2237 O O . GLY A 1 294 ? 9.121 -61.668 3.287 1.00 32.47 294 GLY A O 1
ATOM 2238 N N . ALA A 1 295 ? 8.915 -60.595 5.256 1.00 39.25 295 ALA A N 1
ATOM 2239 C CA . ALA A 1 295 ? 9.782 -61.459 6.051 1.00 39.25 295 ALA A CA 1
ATOM 2240 C C . ALA A 1 295 ? 8.995 -61.998 7.268 1.00 39.25 295 ALA A C 1
ATOM 2242 O O . ALA A 1 295 ? 8.207 -61.249 7.852 1.00 39.25 295 ALA A O 1
ATOM 2243 N N . PRO A 1 296 ? 9.164 -63.281 7.646 1.00 50.22 296 PRO A N 1
ATOM 2244 C CA . PRO A 1 296 ? 8.385 -63.929 8.703 1.00 50.22 296 PRO A CA 1
ATOM 2245 C C . PRO A 1 296 ? 8.958 -63.653 10.111 1.00 50.22 296 PRO A C 1
ATOM 2247 O O . PRO A 1 296 ? 10.110 -63.226 10.231 1.00 50.22 296 PRO A O 1
ATOM 2250 N N . PRO A 1 297 ? 8.179 -63.894 11.188 1.00 54.38 297 PRO A N 1
ATOM 2251 C CA . PRO A 1 297 ? 8.579 -63.548 12.551 1.00 54.38 297 PRO A CA 1
ATOM 2252 C C . PRO A 1 297 ? 9.624 -64.527 13.117 1.00 54.38 297 PRO A C 1
ATOM 2254 O O . PRO A 1 297 ? 9.655 -65.693 12.711 1.00 54.38 297 PRO A O 1
ATOM 2257 N N . PRO A 1 298 ? 10.462 -64.091 14.077 1.00 53.12 298 PRO A N 1
ATOM 2258 C CA . PRO A 1 298 ? 11.434 -64.967 14.718 1.00 53.12 298 PRO A CA 1
ATOM 2259 C C . PRO A 1 298 ? 10.772 -65.843 15.798 1.00 53.12 298 PRO A C 1
ATOM 2261 O O . PRO A 1 298 ? 9.806 -65.409 16.433 1.00 53.12 298 PRO A O 1
ATOM 2264 N N . PRO A 1 299 ? 11.289 -67.060 16.047 1.00 53.56 299 PRO A N 1
ATOM 2265 C CA . PRO A 1 299 ? 10.872 -67.870 17.179 1.00 53.56 299 PRO A CA 1
ATOM 2266 C C . PRO A 1 299 ? 11.692 -67.540 18.439 1.00 53.56 299 PRO A C 1
ATOM 2268 O O . PRO A 1 299 ? 12.889 -67.289 18.333 1.00 53.56 299 PRO A O 1
ATOM 2271 N N . ALA A 1 300 ? 10.989 -67.595 19.578 1.00 42.75 300 ALA A N 1
ATOM 2272 C CA . ALA A 1 300 ? 11.415 -67.762 20.981 1.00 42.75 300 ALA A CA 1
ATOM 2273 C C . ALA A 1 300 ? 12.720 -67.094 21.456 1.00 42.75 300 ALA A C 1
ATOM 2275 O O . ALA A 1 300 ? 13.816 -67.608 21.145 1.00 42.75 300 ALA A O 1
#

pLDDT: mean 74.01, std 19.12, range [24.16, 95.0]

Radius of gyration: 26.23 Å; Cα contacts (8 Å, |Δi|>4): 268; chains: 1; bounding box: 49×87×75 Å

Organism: Parnassius apollo (NCBI:txid110799)